Protein AF-A0A316P7I3-F1 (afdb_monomer)

pLDDT: mean 80.49, std 17.3, range [25.03, 97.19]

Sequence (223 aa):
MDNIDYALKTLPNTYIAIRVNIGAHNKDDYPILRKEIYSRWGEYRKNLGMHFAFIIDYKCNNSLCLTTRQQMAYVRELYEKHMIITRNIFPVNNSGVCCANKIDSFVIAPDGILYKCWVDIGKEEKKIGTIFEPDNISNFGLLSEYFGDDKFSNPKCMKCFLLPLCGGLCPAAKKVTPKNNQCPYDSKYIDSILEILYEIMHSAQDSDSALVKAGKVMLMNNL

Mean predicted aligned error: 8.9 Å

Foldseek 3Di:
DVVVVVCVVPPVPAADEAEAEAFPPCLVCVLVVVVVVCVVPVVSLLRYYYAYDYDDDLVPPDNGGDDPVRVLVSQVVCCVVPVDHHPRNALAACVPDQQLQDPPHWDQDPVQWTFSDPVCPPPPLRTQGGPVCVVRGDDVVSSCLSNVPDLCVPPVLVPDPSNSRQVWADSVSCVVDPPVPRGPDDPVCNVVSVVVVVVSVVVCVVDPDCPPVNDDPPPPDDD

Structure (mmCIF, N/CA/C/O backbone):
data_AF-A0A316P7I3-F1
#
_entry.id   AF-A0A316P7I3-F1
#
loop_
_atom_site.group_PDB
_atom_site.id
_atom_site.type_symbol
_atom_site.label_atom_id
_atom_site.label_alt_id
_atom_site.label_comp_id
_atom_site.label_asym_id
_atom_site.label_entity_id
_atom_site.label_seq_id
_atom_site.pdbx_PDB_ins_code
_atom_site.Cartn_x
_atom_site.Cartn_y
_atom_site.Cartn_z
_atom_site.occupancy
_atom_site.B_iso_or_equiv
_atom_site.auth_seq_id
_atom_site.auth_comp_id
_atom_site.auth_asym_id
_atom_site.auth_atom_id
_atom_site.pdbx_PDB_model_num
ATOM 1 N N . MET A 1 1 ? -1.753 -17.872 -15.756 1.00 77.62 1 MET A N 1
ATOM 2 C CA . MET A 1 1 ? -1.732 -16.524 -16.380 1.00 77.62 1 MET A CA 1
ATOM 3 C C . MET A 1 1 ? -3.019 -16.230 -17.151 1.00 77.62 1 MET A C 1
ATOM 5 O O . MET A 1 1 ? -3.279 -15.077 -17.463 1.00 77.62 1 MET A O 1
ATOM 9 N N . ASP A 1 2 ? -3.856 -17.242 -17.372 1.00 89.81 2 ASP A N 1
ATOM 10 C CA . ASP A 1 2 ? -5.023 -17.209 -18.258 1.00 89.81 2 ASP A CA 1
ATOM 11 C C . ASP A 1 2 ? -6.073 -16.160 -17.866 1.00 89.81 2 ASP A C 1
ATOM 13 O O . ASP A 1 2 ? -6.694 -15.552 -18.731 1.00 89.81 2 ASP A O 1
ATOM 17 N N . ASN A 1 3 ? -6.208 -15.854 -16.571 1.00 93.12 3 ASN A N 1
ATOM 18 C CA . ASN A 1 3 ? -7.091 -14.780 -16.105 1.00 93.12 3 ASN A CA 1
ATOM 19 C C . ASN A 1 3 ? -6.648 -13.394 -16.598 1.00 93.12 3 ASN A C 1
ATOM 21 O O . ASN A 1 3 ? -7.491 -12.554 -16.896 1.00 93.12 3 ASN A O 1
ATOM 25 N N . ILE A 1 4 ? -5.336 -13.148 -16.694 1.00 92.31 4 ILE A N 1
ATOM 26 C CA . ILE A 1 4 ? -4.795 -11.880 -17.202 1.00 92.31 4 ILE A CA 1
ATOM 27 C C . ILE A 1 4 ? -5.011 -11.809 -18.715 1.00 92.31 4 ILE A C 1
ATOM 29 O O . ILE A 1 4 ? -5.486 -10.789 -19.204 1.00 92.31 4 ILE A O 1
ATOM 33 N N . ASP A 1 5 ? -4.747 -12.906 -19.436 1.00 91.75 5 ASP A N 1
ATOM 34 C CA . ASP A 1 5 ? -5.044 -13.010 -20.872 1.00 91.75 5 ASP A CA 1
ATOM 35 C C . ASP A 1 5 ? -6.517 -12.702 -21.158 1.00 91.75 5 ASP A C 1
ATOM 37 O O . ASP A 1 5 ? -6.840 -11.901 -22.036 1.00 91.75 5 ASP A O 1
ATOM 41 N N . TYR A 1 6 ? -7.417 -13.326 -20.399 1.00 94.81 6 TYR A N 1
ATOM 42 C CA . TYR A 1 6 ? -8.851 -13.133 -20.548 1.00 94.81 6 TYR A CA 1
ATOM 43 C C . TYR A 1 6 ? -9.265 -11.692 -20.235 1.00 94.81 6 TYR A C 1
ATOM 45 O O . TYR A 1 6 ? -9.985 -11.077 -21.022 1.00 94.81 6 TYR A O 1
ATOM 53 N N . ALA A 1 7 ? -8.781 -11.123 -19.128 1.00 94.75 7 ALA A N 1
ATOM 54 C CA . ALA A 1 7 ? -9.128 -9.764 -18.723 1.00 94.75 7 ALA A CA 1
ATOM 55 C C . ALA A 1 7 ? -8.645 -8.714 -19.735 1.00 94.75 7 ALA A C 1
ATOM 57 O O . ALA A 1 7 ? -9.408 -7.824 -20.096 1.00 94.75 7 ALA A O 1
ATOM 58 N N . LEU A 1 8 ? -7.419 -8.843 -20.254 1.00 93.44 8 LEU A N 1
ATOM 59 C CA . LEU A 1 8 ? -6.881 -7.917 -21.258 1.00 93.44 8 LEU A CA 1
ATOM 60 C C . LEU A 1 8 ? -7.665 -7.957 -22.576 1.00 93.44 8 LEU A C 1
ATOM 62 O O . LEU A 1 8 ? -7.853 -6.921 -23.210 1.00 93.44 8 LEU A O 1
ATOM 66 N N . LYS A 1 9 ? -8.154 -9.136 -22.975 1.00 93.25 9 LYS A N 1
ATOM 67 C CA . LYS A 1 9 ? -8.963 -9.302 -24.193 1.00 93.25 9 LYS A CA 1
ATOM 68 C C . LYS A 1 9 ? -10.395 -8.800 -24.028 1.00 93.25 9 LYS A C 1
ATOM 70 O O . LYS A 1 9 ? -10.951 -8.227 -24.959 1.00 93.25 9 LYS A O 1
ATOM 75 N N . THR A 1 10 ? -11.001 -9.039 -22.868 1.00 96.12 10 THR A N 1
ATOM 76 C CA . THR A 1 10 ? -12.431 -8.768 -22.639 1.00 96.12 10 THR A CA 1
ATOM 77 C C . THR A 1 10 ? -12.712 -7.376 -22.087 1.00 96.12 10 THR A C 1
ATOM 79 O O . THR A 1 10 ? -13.821 -6.874 -22.257 1.00 96.12 10 THR A O 1
ATOM 82 N N . LEU A 1 11 ? -11.718 -6.721 -21.478 1.00 94.38 11 LEU A N 1
ATOM 83 C CA . LEU A 1 11 ? -11.846 -5.397 -20.867 1.00 94.38 11 LEU A CA 1
ATOM 84 C C . LEU A 1 11 ? -10.889 -4.376 -21.520 1.00 94.38 11 LEU A C 1
ATOM 86 O O . LEU A 1 11 ? -10.019 -3.820 -20.846 1.00 94.38 11 LEU A O 1
ATOM 90 N N . PRO A 1 12 ? -11.044 -4.068 -22.825 1.00 89.06 12 PRO A N 1
ATOM 91 C CA . PRO A 1 12 ? -10.091 -3.240 -23.579 1.00 89.06 12 PRO A CA 1
ATOM 92 C C . PRO A 1 12 ? -10.006 -1.783 -23.099 1.00 89.06 12 PRO A C 1
ATOM 94 O O . PRO A 1 12 ? -9.032 -1.090 -23.380 1.00 89.06 12 PRO A O 1
ATOM 97 N N . ASN A 1 13 ? -11.007 -1.312 -22.352 1.00 91.94 13 ASN A N 1
ATOM 98 C CA . ASN A 1 13 ? -11.051 0.040 -21.787 1.00 91.94 13 ASN A CA 1
ATOM 99 C C . ASN A 1 13 ? -10.690 0.077 -20.293 1.00 91.94 13 ASN A C 1
ATOM 101 O O . ASN A 1 13 ? -10.836 1.111 -19.643 1.00 91.94 13 ASN A O 1
ATOM 105 N N . THR A 1 14 ? -10.229 -1.040 -19.730 1.00 93.00 14 THR A N 1
ATOM 106 C CA . THR A 1 14 ? -9.820 -1.136 -18.328 1.00 93.00 14 THR A CA 1
ATOM 107 C C . THR A 1 14 ? -8.302 -1.131 -18.230 1.00 93.00 14 THR A C 1
ATOM 109 O O . THR A 1 14 ? -7.607 -1.737 -19.043 1.00 93.00 14 THR A O 1
ATOM 112 N N . TYR A 1 15 ? -7.778 -0.430 -17.225 1.00 93.12 15 TYR A N 1
ATOM 113 C CA . TYR A 1 15 ? -6.367 -0.501 -16.869 1.00 93.12 15 TYR A CA 1
ATOM 114 C C . TYR A 1 15 ? -6.160 -1.571 -15.797 1.00 93.12 15 TYR A C 1
ATOM 116 O O . TYR A 1 15 ? -6.744 -1.501 -14.716 1.00 93.12 15 TYR A O 1
ATOM 124 N N . ILE A 1 16 ? -5.313 -2.548 -16.094 1.00 91.69 16 ILE A N 1
ATOM 125 C CA . ILE A 1 16 ? -4.944 -3.640 -15.203 1.00 91.69 16 ILE A CA 1
ATOM 126 C C . ILE A 1 16 ? -3.584 -3.320 -14.586 1.00 91.69 16 ILE A C 1
ATOM 128 O O . ILE A 1 16 ? -2.594 -3.117 -15.288 1.00 91.69 16 ILE A O 1
ATOM 132 N N . ALA A 1 17 ? -3.523 -3.293 -13.256 1.00 90.62 17 ALA A N 1
ATOM 133 C CA . ALA A 1 17 ? -2.287 -3.090 -12.510 1.00 90.62 17 ALA A CA 1
ATOM 134 C C . ALA A 1 17 ? -1.881 -4.380 -11.789 1.00 90.62 17 ALA A C 1
ATOM 136 O O . ALA A 1 17 ? -2.567 -4.829 -10.873 1.00 90.62 17 ALA A O 1
ATOM 137 N N . ILE A 1 18 ? -0.736 -4.951 -12.157 1.00 90.62 18 ILE A N 1
ATOM 138 C CA . ILE A 1 18 ? -0.125 -6.078 -11.450 1.00 90.62 18 ILE A CA 1
ATOM 139 C C . ILE A 1 18 ? 0.733 -5.520 -10.313 1.00 90.62 18 ILE A C 1
ATOM 141 O O . ILE A 1 18 ? 1.694 -4.788 -10.557 1.00 90.62 18 ILE A O 1
ATOM 145 N N . ARG A 1 19 ? 0.393 -5.870 -9.069 1.00 90.62 19 ARG A N 1
ATOM 146 C CA . ARG A 1 19 ? 1.200 -5.566 -7.882 1.00 90.62 19 ARG A CA 1
ATOM 147 C C . ARG A 1 19 ? 1.982 -6.801 -7.455 1.00 90.62 19 ARG A C 1
ATOM 149 O O . ARG A 1 19 ? 1.377 -7.829 -7.167 1.00 90.62 19 ARG A O 1
ATOM 156 N N . VAL A 1 20 ? 3.300 -6.677 -7.335 1.00 92.06 20 VAL A N 1
ATOM 157 C CA . VAL A 1 20 ? 4.163 -7.723 -6.767 1.00 92.06 20 VAL A CA 1
ATOM 158 C C . VAL A 1 20 ? 4.628 -7.311 -5.377 1.00 92.06 20 VAL A C 1
ATOM 160 O O . VAL A 1 20 ? 5.199 -6.238 -5.199 1.00 92.06 20 VAL A O 1
ATOM 163 N N . ASN A 1 21 ? 4.394 -8.155 -4.378 1.00 91.56 21 ASN A N 1
ATOM 164 C CA . ASN A 1 21 ? 4.994 -7.954 -3.064 1.00 91.56 21 ASN A CA 1
ATOM 165 C C . ASN A 1 21 ? 6.410 -8.531 -3.073 1.00 91.56 21 ASN A C 1
ATOM 167 O O . ASN A 1 21 ? 6.588 -9.712 -3.379 1.00 91.56 21 ASN A O 1
ATOM 171 N N . ILE A 1 22 ? 7.401 -7.707 -2.737 1.00 92.12 22 ILE A N 1
ATOM 172 C CA . ILE A 1 22 ? 8.807 -8.114 -2.733 1.00 92.12 22 ILE A CA 1
ATOM 173 C C . ILE A 1 22 ? 9.430 -8.017 -1.343 1.00 92.12 22 ILE A C 1
ATOM 175 O O . ILE A 1 22 ? 9.153 -7.100 -0.569 1.00 92.12 22 ILE A O 1
ATOM 179 N N . GLY A 1 23 ? 10.303 -8.963 -1.045 1.00 92.12 23 GLY A N 1
ATOM 180 C CA . GLY A 1 23 ? 11.080 -9.061 0.177 1.00 92.12 23 GLY A CA 1
ATOM 181 C C . GLY A 1 23 ? 12.502 -9.529 -0.115 1.00 92.12 23 GLY A C 1
ATOM 182 O O . GLY A 1 23 ? 12.926 -9.601 -1.268 1.00 92.12 23 GLY A O 1
ATOM 183 N N . ALA A 1 24 ? 13.243 -9.871 0.934 1.00 90.62 24 ALA A N 1
ATOM 184 C CA . ALA A 1 24 ? 14.648 -10.259 0.834 1.00 90.62 24 ALA A CA 1
ATOM 185 C C . ALA A 1 24 ? 14.900 -11.462 -0.088 1.00 90.62 24 ALA A C 1
ATOM 187 O O . ALA A 1 24 ? 15.950 -11.527 -0.717 1.00 90.62 24 ALA A O 1
ATOM 188 N N . HIS A 1 25 ? 13.940 -12.384 -0.192 1.00 91.75 25 HIS A N 1
ATOM 189 C CA . HIS A 1 25 ? 14.111 -13.643 -0.920 1.00 91.75 25 HIS A CA 1
ATOM 190 C C . HIS A 1 25 ? 13.678 -13.605 -2.391 1.00 91.75 25 HIS A C 1
ATOM 192 O O . HIS A 1 25 ? 14.023 -14.524 -3.118 1.00 91.75 25 HIS A O 1
ATOM 198 N N . ASN A 1 26 ? 12.922 -12.592 -2.826 1.00 94.25 26 ASN A N 1
ATOM 199 C CA . ASN A 1 26 ? 12.366 -12.540 -4.188 1.00 94.25 26 ASN A CA 1
ATOM 200 C C . ASN A 1 26 ? 12.519 -11.173 -4.875 1.00 94.25 26 ASN A C 1
ATOM 202 O O . ASN A 1 26 ? 11.977 -10.975 -5.962 1.00 94.25 26 ASN A O 1
ATOM 206 N N . LYS A 1 27 ? 13.208 -10.199 -4.256 1.00 93.94 27 LYS A N 1
ATOM 207 C CA . LYS A 1 27 ? 13.398 -8.876 -4.873 1.00 93.94 27 LYS A CA 1
ATOM 208 C C . LYS A 1 27 ? 14.053 -9.003 -6.252 1.00 93.94 27 LYS A C 1
ATOM 210 O O . LYS A 1 27 ? 13.568 -8.393 -7.194 1.00 93.94 27 LYS A O 1
ATOM 215 N N . ASP A 1 28 ? 15.060 -9.863 -6.390 1.00 95.12 28 ASP A N 1
ATOM 216 C CA . ASP A 1 28 ? 15.867 -9.980 -7.611 1.00 95.12 28 ASP A CA 1
ATOM 217 C C . ASP A 1 28 ? 15.107 -10.633 -8.781 1.00 95.12 28 ASP A C 1
ATOM 219 O O . ASP A 1 28 ? 15.476 -10.446 -9.941 1.00 95.12 28 ASP A O 1
ATOM 223 N N . ASP A 1 29 ? 13.974 -11.289 -8.506 1.00 96.06 29 ASP A N 1
ATOM 224 C CA . ASP A 1 29 ? 13.089 -11.854 -9.531 1.00 96.06 29 ASP A CA 1
ATOM 225 C C . ASP A 1 29 ? 12.205 -10.791 -10.194 1.00 96.06 29 ASP A C 1
ATOM 227 O O . ASP A 1 29 ? 11.719 -10.975 -11.310 1.00 96.06 29 ASP A O 1
ATOM 231 N N . TYR A 1 30 ? 11.969 -9.655 -9.531 1.00 94.88 30 TYR A N 1
ATOM 232 C CA . TYR A 1 30 ? 11.072 -8.615 -10.034 1.00 94.88 30 TYR A CA 1
ATOM 233 C C . TYR A 1 30 ? 11.456 -8.064 -11.423 1.00 94.88 30 TYR A C 1
ATOM 235 O O . TYR A 1 30 ? 10.568 -8.001 -12.281 1.00 94.88 30 TYR A O 1
ATOM 243 N N . PRO A 1 31 ? 12.715 -7.662 -11.708 1.00 94.12 31 PRO A N 1
ATOM 244 C CA . PRO A 1 31 ? 13.084 -7.196 -13.046 1.00 94.12 31 PRO A CA 1
ATOM 245 C C . PRO A 1 31 ? 12.938 -8.293 -14.114 1.00 94.12 31 PRO A C 1
ATOM 247 O O . PRO A 1 31 ? 12.545 -7.985 -15.244 1.00 94.12 31 PRO A O 1
ATOM 250 N N . ILE A 1 32 ? 13.186 -9.559 -13.755 1.00 96.12 32 ILE A N 1
ATOM 251 C CA . ILE A 1 32 ? 13.023 -10.721 -14.641 1.00 96.12 32 ILE A CA 1
ATOM 252 C C . ILE A 1 32 ? 11.544 -10.894 -14.989 1.00 96.12 32 ILE A C 1
ATOM 254 O O . ILE A 1 32 ? 11.167 -10.819 -16.160 1.00 96.12 32 ILE A O 1
ATOM 258 N N . LEU A 1 33 ? 10.690 -10.998 -13.968 1.00 95.25 33 LEU A N 1
ATOM 259 C CA . LEU A 1 33 ? 9.247 -11.128 -14.131 1.00 95.25 33 LEU A CA 1
ATOM 260 C C . LEU A 1 33 ? 8.677 -9.962 -14.944 1.00 95.25 33 LEU A C 1
ATOM 262 O O . LEU A 1 33 ? 7.901 -10.167 -15.873 1.00 95.25 33 LEU A O 1
ATOM 266 N N . ARG A 1 34 ? 9.095 -8.724 -14.662 1.00 92.81 34 ARG A N 1
ATOM 267 C CA . ARG A 1 34 ? 8.636 -7.545 -15.408 1.00 92.81 34 ARG A CA 1
ATOM 268 C C . ARG A 1 34 ? 8.951 -7.653 -16.899 1.00 92.81 34 ARG A C 1
ATOM 270 O O . ARG A 1 34 ? 8.109 -7.297 -17.726 1.00 92.81 34 ARG A O 1
ATOM 277 N N . LYS A 1 35 ? 10.139 -8.147 -17.255 1.00 93.69 35 LYS A N 1
ATOM 278 C CA . LYS A 1 35 ? 10.518 -8.382 -18.653 1.00 93.69 35 LYS A CA 1
ATOM 279 C C . LYS A 1 35 ? 9.623 -9.441 -19.300 1.00 93.69 35 LYS A C 1
ATOM 281 O O . LYS A 1 35 ? 9.145 -9.212 -20.408 1.00 93.69 35 LYS A O 1
ATOM 286 N N . GLU A 1 36 ? 9.353 -10.550 -18.617 1.00 94.94 36 GLU A N 1
ATOM 287 C CA . GLU A 1 36 ? 8.487 -11.625 -19.123 1.00 94.94 36 GLU A CA 1
ATOM 288 C C . GLU A 1 36 ? 7.048 -11.154 -19.361 1.00 94.94 36 GLU A C 1
ATOM 290 O O . GLU A 1 36 ? 6.499 -11.358 -20.446 1.00 94.94 36 GLU A O 1
ATOM 295 N N . ILE A 1 37 ? 6.463 -10.446 -18.390 1.00 92.62 37 ILE A N 1
ATOM 296 C CA . ILE A 1 37 ? 5.106 -9.881 -18.461 1.00 92.62 37 ILE A CA 1
ATOM 297 C C . ILE A 1 37 ? 4.974 -8.956 -19.676 1.00 92.62 37 ILE A C 1
ATOM 299 O O . ILE A 1 37 ? 4.040 -9.086 -20.468 1.00 92.62 37 ILE A O 1
ATOM 303 N N . TYR A 1 38 ? 5.927 -8.040 -19.864 1.00 92.19 38 TYR A N 1
ATOM 304 C CA . TYR A 1 38 ? 5.886 -7.098 -20.982 1.00 92.19 38 TYR A CA 1
ATOM 305 C C . TYR A 1 38 ? 6.329 -7.683 -22.323 1.00 92.19 38 TYR A C 1
ATOM 307 O O . TYR A 1 38 ? 6.044 -7.068 -23.350 1.00 92.19 38 TYR A O 1
ATOM 315 N N . SER A 1 39 ? 7.023 -8.819 -22.329 1.00 93.88 39 SER A N 1
ATOM 316 C CA . SER A 1 39 ? 7.280 -9.594 -23.544 1.00 93.88 39 SER A CA 1
ATOM 317 C C . SER A 1 39 ? 5.996 -10.280 -24.010 1.00 93.88 39 SER A C 1
ATOM 319 O O . SER A 1 39 ? 5.622 -10.173 -25.174 1.00 93.88 39 SER A O 1
ATOM 321 N N . ARG A 1 40 ? 5.266 -10.908 -23.078 1.00 93.31 40 ARG A N 1
ATOM 322 C CA . ARG A 1 40 ? 4.022 -11.632 -23.365 1.00 93.31 40 ARG A CA 1
ATOM 323 C C . ARG A 1 40 ? 2.861 -10.714 -23.752 1.00 93.31 40 ARG A C 1
ATOM 325 O O . ARG A 1 40 ? 2.131 -11.033 -24.678 1.00 93.31 40 ARG A O 1
ATOM 332 N N . TRP A 1 41 ? 2.692 -9.585 -23.061 1.00 93.12 41 TRP A N 1
ATOM 333 C CA . TRP A 1 41 ? 1.547 -8.675 -23.235 1.00 93.12 41 TRP A CA 1
ATOM 334 C C . TRP A 1 41 ? 1.950 -7.278 -23.704 1.00 93.12 41 TRP A C 1
ATOM 336 O O . TRP A 1 41 ? 1.312 -6.280 -23.363 1.00 93.12 41 TRP A O 1
ATOM 346 N N . GLY A 1 42 ? 3.030 -7.189 -24.484 1.00 87.94 42 GLY A N 1
ATOM 347 C CA . GLY A 1 42 ? 3.575 -5.919 -24.965 1.00 87.94 42 GLY A CA 1
ATOM 348 C C . GLY A 1 42 ? 2.573 -5.067 -25.751 1.00 87.94 42 GLY A C 1
ATOM 349 O O . GLY A 1 42 ? 2.608 -3.840 -25.646 1.00 87.94 42 GLY A O 1
ATOM 350 N N . GLU A 1 43 ? 1.649 -5.699 -26.479 1.00 90.75 43 GLU A N 1
ATOM 351 C CA . GLU A 1 43 ? 0.584 -5.016 -27.227 1.00 90.75 43 GLU A CA 1
ATOM 352 C C . GLU A 1 43 ? -0.424 -4.294 -26.314 1.00 90.75 43 GLU A C 1
ATOM 354 O O . GLU A 1 43 ? -0.949 -3.241 -26.672 1.00 90.75 43 GLU A O 1
ATOM 359 N N . TYR A 1 44 ? -0.612 -4.781 -25.084 1.00 90.88 44 TYR A N 1
ATOM 360 C CA . TYR A 1 44 ? -1.545 -4.224 -24.104 1.00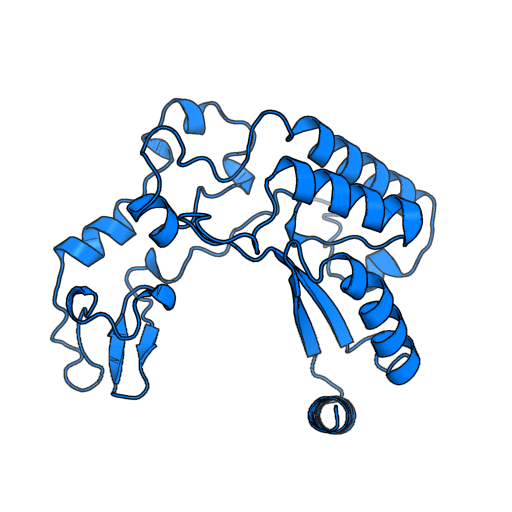 90.88 44 TYR A CA 1
ATOM 361 C C . TYR A 1 44 ? -0.915 -3.173 -23.182 1.00 90.88 44 TYR A C 1
ATOM 363 O O . TYR A 1 44 ? -1.529 -2.776 -22.195 1.00 90.88 44 TYR A O 1
ATOM 371 N N . ARG A 1 45 ? 0.298 -2.678 -23.463 1.00 84.62 45 ARG A N 1
ATOM 372 C CA . ARG A 1 45 ? 1.025 -1.749 -22.567 1.00 84.62 45 ARG A CA 1
ATOM 373 C C . ARG A 1 45 ? 0.269 -0.470 -22.193 1.00 84.62 45 ARG A C 1
ATOM 375 O O . ARG A 1 45 ? 0.568 0.114 -21.158 1.00 84.62 45 ARG A O 1
ATOM 382 N N . LYS A 1 46 ? -0.704 -0.031 -22.998 1.00 87.38 46 LYS A N 1
ATOM 383 C CA . LYS A 1 46 ? -1.574 1.114 -22.662 1.00 87.38 46 LYS A CA 1
ATOM 384 C C . LYS A 1 46 ? -2.578 0.793 -21.544 1.00 87.38 46 LYS A C 1
ATOM 386 O O . LYS A 1 46 ? -3.014 1.693 -20.835 1.00 87.38 46 LYS A O 1
ATOM 391 N N . ASN A 1 47 ? -2.905 -0.484 -21.376 1.00 90.25 47 ASN A N 1
ATOM 392 C CA . ASN A 1 47 ? -3.913 -1.016 -20.464 1.00 90.25 47 ASN A CA 1
ATOM 393 C C . ASN A 1 47 ? -3.314 -1.919 -19.378 1.00 90.25 47 ASN A C 1
ATOM 395 O O . ASN A 1 47 ? -4.058 -2.447 -18.560 1.00 90.25 47 ASN A O 1
ATOM 399 N N . LEU A 1 48 ? -1.992 -2.107 -19.354 1.00 90.50 48 LEU A N 1
ATOM 400 C CA . LEU A 1 48 ? -1.307 -2.992 -18.420 1.00 90.50 48 LEU A CA 1
ATOM 401 C C . LEU A 1 48 ? -0.101 -2.300 -17.786 1.00 90.50 48 LEU A C 1
ATOM 403 O O . LEU A 1 48 ? 0.868 -1.949 -18.462 1.00 90.50 48 LEU A O 1
ATOM 407 N N . GLY A 1 49 ? -0.121 -2.195 -16.462 1.00 89.25 49 GLY A N 1
ATOM 408 C CA . GLY A 1 49 ? 1.018 -1.759 -15.665 1.00 89.25 49 GLY A CA 1
ATOM 409 C C . GLY A 1 49 ? 1.461 -2.808 -14.664 1.00 89.25 49 GLY A C 1
ATOM 410 O O . GLY A 1 49 ? 0.666 -3.613 -14.187 1.00 89.25 49 GLY A O 1
ATOM 411 N N . MET A 1 50 ? 2.734 -2.750 -14.291 1.00 88.62 50 MET A N 1
ATOM 412 C CA . MET A 1 50 ? 3.294 -3.563 -13.222 1.00 88.62 50 MET A CA 1
ATOM 413 C C . MET A 1 50 ? 4.061 -2.672 -12.250 1.00 88.62 50 MET A C 1
ATOM 415 O O . MET A 1 50 ? 4.839 -1.812 -12.664 1.00 88.62 50 MET A O 1
ATOM 419 N N . HIS A 1 51 ? 3.825 -2.875 -10.959 1.00 88.06 51 HIS A N 1
ATOM 420 C CA . HIS A 1 51 ? 4.523 -2.198 -9.875 1.00 88.06 51 HIS A CA 1
ATOM 421 C C . HIS A 1 51 ? 4.796 -3.184 -8.740 1.00 88.06 51 HIS A C 1
ATOM 423 O O . HIS A 1 51 ? 4.196 -4.259 -8.673 1.00 88.06 51 HIS A O 1
ATOM 429 N N . PHE A 1 52 ? 5.676 -2.809 -7.819 1.00 89.56 52 PHE A N 1
ATOM 430 C CA . PHE A 1 52 ? 5.895 -3.580 -6.604 1.00 89.56 52 PHE A CA 1
ATOM 431 C C . PHE A 1 52 ? 5.582 -2.773 -5.351 1.00 89.56 52 PHE A C 1
ATOM 433 O O . PHE A 1 52 ? 5.498 -1.542 -5.369 1.00 89.56 52 PHE A O 1
ATOM 440 N N . ALA A 1 53 ? 5.431 -3.491 -4.249 1.00 87.06 53 ALA A N 1
ATOM 441 C CA . ALA A 1 53 ? 5.495 -2.938 -2.911 1.00 87.06 53 ALA A CA 1
ATOM 442 C C . ALA A 1 53 ? 6.406 -3.817 -2.057 1.00 87.06 53 ALA A C 1
ATOM 444 O O . ALA A 1 53 ? 6.397 -5.041 -2.193 1.00 87.06 53 ALA A O 1
ATOM 445 N N . PHE A 1 54 ? 7.178 -3.201 -1.169 1.00 87.88 54 PHE A N 1
ATOM 446 C CA . PHE A 1 54 ? 7.931 -3.964 -0.185 1.00 87.88 54 PHE A CA 1
ATOM 447 C C . PHE A 1 54 ? 6.980 -4.663 0.786 1.00 87.88 54 PHE A C 1
ATOM 449 O O . PHE A 1 54 ? 5.947 -4.112 1.174 1.00 87.88 54 PHE A O 1
ATOM 456 N N . ILE A 1 55 ? 7.336 -5.880 1.181 1.00 86.75 55 ILE A N 1
ATOM 457 C CA . ILE A 1 55 ? 6.699 -6.572 2.295 1.00 86.75 55 ILE A CA 1
ATOM 458 C C . ILE A 1 55 ? 7.048 -5.798 3.564 1.00 86.75 55 ILE A C 1
ATOM 460 O O . ILE A 1 55 ? 8.219 -5.663 3.924 1.00 86.75 55 ILE A O 1
ATOM 464 N N . ILE A 1 56 ? 6.016 -5.296 4.234 1.00 77.06 56 ILE A N 1
ATOM 465 C CA . ILE A 1 56 ? 6.135 -4.587 5.503 1.00 77.06 56 ILE A CA 1
ATOM 466 C C . ILE A 1 56 ? 5.543 -5.487 6.582 1.00 77.06 56 ILE A C 1
ATOM 468 O O . ILE A 1 56 ? 4.344 -5.758 6.578 1.00 77.06 56 ILE A O 1
ATOM 472 N N . ASP A 1 57 ? 6.386 -5.921 7.510 1.00 71.44 57 ASP A N 1
ATOM 473 C CA . ASP A 1 57 ? 5.970 -6.447 8.804 1.00 71.44 57 ASP A CA 1
ATOM 474 C C . ASP A 1 57 ? 6.282 -5.371 9.843 1.00 71.44 57 ASP A C 1
ATOM 476 O O . ASP A 1 57 ? 7.437 -4.991 10.032 1.00 71.44 57 ASP A O 1
ATOM 480 N N . TYR A 1 58 ? 5.252 -4.862 10.517 1.00 63.78 58 TYR A N 1
ATOM 481 C CA . TYR A 1 58 ? 5.409 -3.794 11.503 1.00 63.78 58 TYR A CA 1
ATOM 482 C C . TYR A 1 58 ? 6.202 -4.218 12.748 1.00 63.78 58 TYR A C 1
ATOM 484 O O . TYR A 1 58 ? 6.634 -3.351 13.504 1.00 63.78 58 TYR A O 1
ATOM 492 N N . LYS A 1 59 ? 6.417 -5.525 12.954 1.00 58.81 59 LYS A N 1
ATOM 493 C CA . LYS A 1 59 ? 7.359 -6.055 13.952 1.00 58.81 59 LYS A CA 1
ATOM 494 C C . LYS A 1 59 ? 8.705 -6.458 13.342 1.00 58.81 59 LYS A C 1
ATOM 496 O O . LYS A 1 59 ? 9.675 -6.565 14.079 1.00 58.81 59 LYS A O 1
ATOM 501 N N . CYS A 1 60 ? 8.764 -6.645 12.020 1.00 55.31 60 CYS A N 1
ATOM 502 C CA . CYS A 1 60 ? 9.925 -7.119 11.263 1.00 55.31 60 CYS A CA 1
ATOM 503 C C . CYS A 1 60 ? 10.627 -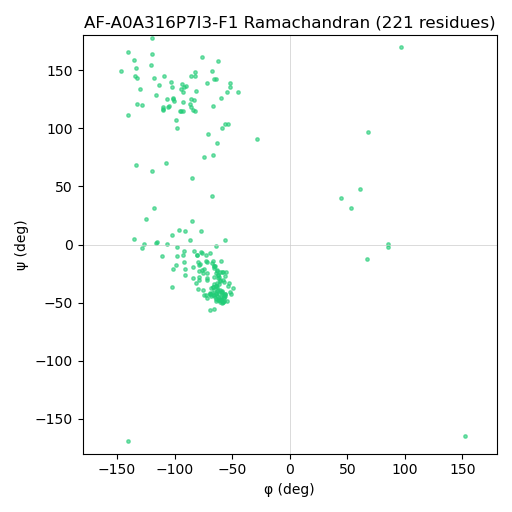8.319 11.927 1.00 55.31 60 CYS A C 1
ATOM 505 O O . CYS A 1 60 ? 11.853 -8.402 11.954 1.00 55.31 60 CYS A O 1
ATOM 507 N N . ASN A 1 61 ? 9.848 -9.258 12.471 1.00 59.56 61 ASN A N 1
ATOM 508 C CA . ASN A 1 61 ? 10.408 -10.430 13.150 1.00 59.56 61 ASN A CA 1
ATOM 509 C C . ASN A 1 61 ? 10.848 -11.523 12.162 1.00 59.56 61 ASN A C 1
ATOM 511 O O . ASN A 1 61 ? 11.490 -12.489 12.562 1.00 59.56 61 ASN A O 1
ATOM 515 N N . ASN A 1 62 ? 10.510 -11.373 10.878 1.00 60.75 62 ASN A N 1
ATOM 516 C CA . ASN A 1 62 ? 10.778 -12.358 9.838 1.00 60.75 62 ASN A CA 1
ATOM 517 C C . ASN A 1 62 ? 11.873 -11.882 8.871 1.00 60.75 62 ASN A C 1
ATOM 519 O O . ASN A 1 62 ? 11.911 -10.715 8.481 1.00 60.75 62 ASN A O 1
ATOM 523 N N . SER A 1 63 ? 12.699 -12.818 8.387 1.00 69.38 63 SER A N 1
ATOM 524 C CA . SER A 1 63 ? 13.785 -12.593 7.410 1.00 69.38 63 SER A CA 1
ATOM 525 C C . SER A 1 63 ? 13.321 -12.119 6.024 1.00 69.38 63 SER A C 1
ATOM 527 O O . SER A 1 63 ? 14.139 -11.897 5.137 1.00 69.38 63 SER A O 1
ATOM 529 N N . LEU A 1 64 ? 12.010 -11.980 5.823 1.00 80.25 64 LEU A N 1
ATOM 530 C CA . LEU A 1 64 ? 11.380 -11.601 4.561 1.00 80.25 64 LEU A CA 1
ATOM 531 C C . LEU A 1 64 ? 11.463 -10.095 4.284 1.00 80.25 64 LEU A C 1
ATOM 533 O O . LEU A 1 64 ? 11.443 -9.693 3.122 1.00 80.25 64 LEU A O 1
ATOM 537 N N . CYS A 1 65 ? 11.528 -9.254 5.316 1.00 83.94 65 CYS A N 1
ATOM 538 C CA . CYS A 1 65 ? 11.495 -7.803 5.156 1.00 83.94 65 CYS A CA 1
ATOM 539 C C . CYS A 1 65 ? 12.868 -7.224 4.801 1.00 83.94 65 CYS A C 1
ATOM 541 O O . CYS A 1 65 ? 13.905 -7.670 5.284 1.00 83.94 65 CYS A O 1
ATOM 543 N N . LEU A 1 66 ? 12.859 -6.175 3.980 1.00 84.44 66 LEU A N 1
ATOM 544 C CA . LEU A 1 66 ? 14.044 -5.370 3.695 1.00 84.44 66 LEU A CA 1
ATOM 545 C C . LEU A 1 66 ? 14.078 -4.168 4.638 1.00 84.44 66 LEU A C 1
ATOM 547 O O . LEU A 1 66 ? 13.078 -3.462 4.778 1.00 84.44 66 LEU A O 1
ATOM 551 N N . THR A 1 67 ? 15.239 -3.897 5.232 1.00 83.12 67 THR A N 1
ATOM 552 C CA . THR A 1 67 ? 15.496 -2.641 5.957 1.00 83.12 67 THR A CA 1
ATOM 553 C C . THR A 1 67 ? 15.389 -1.441 5.014 1.00 83.12 67 THR A C 1
ATOM 555 O O . THR A 1 67 ? 15.618 -1.581 3.812 1.00 83.12 67 THR A O 1
ATOM 558 N N . THR A 1 68 ? 15.138 -0.237 5.539 1.00 79.44 68 THR A N 1
ATOM 559 C CA . THR A 1 68 ? 15.087 0.994 4.723 1.00 79.44 68 THR A CA 1
ATOM 560 C C . THR A 1 68 ? 16.334 1.162 3.853 1.00 79.44 68 THR A C 1
ATOM 562 O O . THR A 1 68 ? 16.224 1.465 2.670 1.00 79.44 68 THR A O 1
ATOM 565 N N . ARG A 1 69 ? 17.523 0.862 4.394 1.00 81.88 69 ARG A N 1
ATOM 566 C CA . ARG A 1 69 ? 18.781 0.881 3.632 1.00 81.88 69 ARG A CA 1
ATOM 567 C C . ARG A 1 69 ? 18.741 -0.057 2.427 1.00 81.88 69 ARG A C 1
ATOM 569 O O . ARG A 1 69 ? 19.101 0.346 1.326 1.00 81.88 69 ARG A O 1
ATOM 576 N N . GLN A 1 70 ? 18.329 -1.306 2.639 1.00 87.62 70 GLN A N 1
ATOM 577 C CA . GLN A 1 70 ? 18.264 -2.304 1.571 1.00 87.62 70 GLN A CA 1
ATOM 578 C C . GLN A 1 70 ? 17.198 -1.949 0.533 1.00 87.62 70 GLN A C 1
ATOM 580 O O . GLN A 1 70 ? 17.422 -2.154 -0.655 1.00 87.62 70 GLN A O 1
ATOM 585 N N . GLN A 1 71 ? 16.068 -1.384 0.968 1.00 87.06 71 GLN A N 1
ATOM 586 C CA . GLN A 1 71 ? 15.044 -0.867 0.064 1.00 87.06 71 GLN A CA 1
ATOM 587 C C . GLN A 1 71 ? 15.620 0.229 -0.841 1.00 87.06 71 GLN A C 1
ATOM 589 O O . GLN A 1 71 ? 15.453 0.149 -2.051 1.00 87.06 71 GLN A O 1
ATOM 594 N N . MET A 1 72 ? 16.349 1.205 -0.289 1.00 83.50 72 MET A N 1
ATOM 595 C CA . MET A 1 72 ? 16.945 2.289 -1.086 1.00 83.50 72 MET A CA 1
ATOM 596 C C . MET A 1 72 ? 18.002 1.783 -2.062 1.00 83.50 72 MET A C 1
ATOM 598 O O . MET A 1 72 ? 17.970 2.145 -3.236 1.00 83.50 72 MET A O 1
ATOM 602 N N . ALA A 1 73 ? 18.897 0.909 -1.595 1.00 86.75 73 ALA A N 1
ATOM 603 C CA . ALA A 1 73 ? 19.914 0.299 -2.446 1.00 86.75 73 ALA A CA 1
ATOM 604 C C . ALA A 1 73 ? 19.279 -0.453 -3.624 1.00 86.75 73 ALA A C 1
ATOM 606 O O . ALA A 1 73 ? 19.701 -0.290 -4.764 1.00 86.75 73 ALA A O 1
ATOM 607 N N . TYR A 1 74 ? 18.217 -1.215 -3.361 1.00 89.88 74 TYR A N 1
ATOM 608 C CA . TYR A 1 74 ? 17.516 -1.965 -4.395 1.00 89.88 74 TYR A CA 1
ATOM 609 C C . TYR A 1 74 ? 16.774 -1.065 -5.396 1.00 89.88 74 TYR A C 1
ATOM 611 O O . TYR A 1 74 ? 16.742 -1.348 -6.588 1.00 89.88 74 TYR A O 1
ATOM 619 N N . VAL A 1 75 ? 16.187 0.042 -4.941 1.00 86.31 75 VAL A N 1
ATOM 620 C CA . VAL A 1 75 ? 15.500 0.993 -5.832 1.00 86.31 75 VAL A CA 1
ATOM 621 C C . VAL A 1 75 ? 16.480 1.699 -6.754 1.00 86.31 75 VAL A C 1
ATOM 623 O O . VAL A 1 75 ? 16.198 1.833 -7.943 1.00 86.31 75 VAL A O 1
ATOM 626 N N . ARG A 1 76 ? 17.637 2.099 -6.220 1.00 83.44 76 ARG A N 1
ATOM 627 C CA . ARG A 1 76 ? 18.735 2.642 -7.019 1.00 83.44 76 ARG A CA 1
ATOM 628 C C . ARG A 1 76 ? 19.220 1.617 -8.044 1.00 83.44 76 ARG A C 1
ATOM 630 O O . ARG A 1 76 ? 19.289 1.933 -9.224 1.00 83.44 76 ARG A O 1
ATOM 637 N N . GLU A 1 77 ? 19.443 0.374 -7.622 1.00 89.31 77 GLU A N 1
ATOM 638 C CA . GLU A 1 77 ? 19.832 -0.723 -8.514 1.00 89.31 77 GLU A CA 1
ATOM 639 C C . GLU A 1 77 ? 18.822 -0.942 -9.654 1.00 89.31 77 GLU A C 1
ATOM 641 O O . GLU A 1 77 ? 19.213 -1.085 -10.813 1.00 89.31 77 GLU A O 1
ATOM 646 N N . LEU A 1 78 ? 17.520 -0.942 -9.348 1.00 88.06 78 LEU A N 1
ATOM 647 C CA . LEU A 1 78 ? 16.461 -1.070 -10.352 1.00 88.06 78 LEU A CA 1
ATOM 648 C C . LEU A 1 78 ? 16.484 0.059 -11.386 1.00 88.06 78 LEU A C 1
ATOM 650 O O . LEU A 1 78 ? 16.228 -0.186 -12.569 1.00 88.06 78 LEU A O 1
ATOM 654 N N . TYR A 1 79 ? 16.769 1.281 -10.948 1.00 83.44 79 TYR A N 1
ATOM 655 C CA . TYR A 1 79 ? 16.900 2.418 -11.843 1.00 83.44 79 TYR A CA 1
ATOM 656 C C . TYR A 1 79 ? 18.154 2.283 -12.715 1.00 83.44 79 TYR A C 1
ATOM 658 O O . TYR A 1 79 ? 18.036 2.215 -13.935 1.00 83.44 79 TYR A O 1
ATOM 666 N N . GLU A 1 80 ? 19.326 2.135 -12.101 1.00 83.69 80 GLU A N 1
ATOM 667 C CA . GLU A 1 80 ? 20.623 2.131 -12.790 1.00 83.69 80 GLU A CA 1
ATOM 668 C C . GLU A 1 80 ? 20.781 0.954 -13.764 1.00 83.69 80 GLU A C 1
ATOM 670 O O . GLU A 1 80 ? 21.281 1.125 -14.874 1.00 83.69 80 GLU A O 1
ATOM 675 N N . LYS A 1 81 ? 20.343 -0.254 -13.381 1.00 89.25 81 LYS A N 1
ATOM 676 C CA . LYS A 1 81 ? 20.541 -1.464 -14.202 1.00 89.25 81 LYS A CA 1
ATOM 677 C C . LYS A 1 81 ? 19.399 -1.754 -15.164 1.00 89.25 81 LYS A C 1
ATOM 679 O O . LYS A 1 81 ? 19.602 -2.444 -16.164 1.00 89.25 81 LYS A O 1
ATOM 684 N N . HIS A 1 82 ? 18.186 -1.307 -14.845 1.00 87.94 82 HIS A N 1
ATOM 685 C CA . HIS A 1 82 ? 16.985 -1.732 -15.567 1.00 87.94 82 HIS A CA 1
ATOM 686 C C . HIS A 1 82 ? 16.104 -0.578 -16.052 1.00 87.94 82 HIS A C 1
ATOM 688 O O . HIS A 1 82 ? 15.098 -0.845 -16.715 1.00 87.94 82 HIS A O 1
ATOM 694 N N . MET A 1 83 ? 16.446 0.679 -15.744 1.00 82.88 83 MET A N 1
ATOM 695 C CA . MET A 1 83 ? 15.617 1.860 -16.021 1.00 82.88 83 MET A CA 1
ATOM 696 C C . MET A 1 83 ? 14.196 1.715 -15.454 1.00 82.88 83 MET A C 1
ATOM 698 O O . MET A 1 83 ? 13.215 2.201 -16.025 1.00 82.88 83 MET A O 1
ATOM 702 N N . ILE A 1 84 ? 14.054 0.987 -14.339 1.00 84.50 84 ILE A N 1
ATOM 703 C CA . ILE A 1 84 ? 12.764 0.767 -13.691 1.00 84.50 84 ILE A CA 1
ATOM 704 C C . ILE A 1 84 ? 12.576 1.808 -12.595 1.00 84.50 84 ILE A C 1
ATOM 706 O O . ILE A 1 84 ? 13.243 1.781 -11.566 1.00 84.50 84 ILE A O 1
ATOM 710 N N . ILE A 1 85 ? 11.584 2.672 -12.794 1.00 76.00 85 ILE A N 1
ATOM 711 C CA . ILE A 1 85 ? 11.153 3.662 -11.809 1.00 76.00 85 ILE A CA 1
ATOM 712 C C . ILE A 1 85 ? 9.877 3.170 -11.133 1.00 76.00 85 ILE A C 1
ATOM 714 O O . ILE A 1 85 ? 8.937 2.712 -11.786 1.00 76.00 85 ILE A O 1
ATOM 718 N N . THR A 1 86 ? 9.816 3.299 -9.813 1.00 68.62 86 THR A N 1
ATOM 719 C CA . THR A 1 86 ? 8.654 2.909 -9.011 1.00 68.62 86 THR A CA 1
ATOM 720 C C . THR A 1 86 ? 8.233 4.064 -8.112 1.00 68.62 86 THR A C 1
ATOM 722 O O . THR A 1 86 ? 8.993 4.553 -7.280 1.00 68.62 86 THR A O 1
ATOM 725 N N . ARG A 1 87 ? 6.989 4.524 -8.288 1.00 62.69 87 ARG A N 1
ATOM 726 C CA . ARG A 1 87 ? 6.449 5.689 -7.566 1.00 62.69 87 ARG A CA 1
ATOM 727 C C . ARG A 1 87 ? 6.302 5.455 -6.059 1.00 62.69 87 ARG A C 1
ATOM 729 O O . ARG A 1 87 ? 6.211 6.417 -5.313 1.00 62.69 87 ARG A O 1
ATOM 736 N N . ASN A 1 88 ? 6.303 4.199 -5.613 1.00 58.69 88 ASN A N 1
ATOM 737 C CA . ASN A 1 88 ? 5.958 3.818 -4.241 1.00 58.69 88 ASN A CA 1
ATOM 738 C C . ASN A 1 88 ? 7.060 4.086 -3.199 1.00 58.69 88 ASN A C 1
ATOM 740 O O . ASN A 1 88 ? 6.818 3.871 -2.016 1.00 58.69 88 ASN A O 1
ATOM 744 N N . ILE A 1 89 ? 8.258 4.506 -3.614 1.00 59.84 89 ILE A N 1
ATOM 745 C CA . ILE A 1 89 ? 9.381 4.808 -2.701 1.00 59.84 89 ILE A CA 1
ATOM 746 C C . ILE A 1 89 ? 9.559 6.297 -2.457 1.00 59.84 89 ILE A C 1
ATOM 748 O O . ILE A 1 89 ? 10.145 6.711 -1.458 1.00 59.84 89 ILE A O 1
ATOM 752 N N . PHE A 1 90 ? 9.040 7.107 -3.363 1.00 67.12 90 PHE A N 1
ATOM 753 C CA . PHE A 1 90 ? 9.146 8.542 -3.254 1.00 67.12 90 PHE A CA 1
ATOM 754 C C . PHE A 1 90 ? 8.062 9.066 -2.316 1.00 67.12 90 PHE A C 1
ATOM 756 O O . PHE A 1 90 ? 6.976 8.481 -2.270 1.00 67.12 90 PHE A O 1
ATOM 763 N N . PRO A 1 91 ? 8.321 10.161 -1.580 1.00 63.34 91 PRO A N 1
ATOM 764 C CA . PRO A 1 91 ? 7.281 10.868 -0.853 1.00 63.34 91 PRO A CA 1
ATOM 765 C C . PRO A 1 91 ? 6.273 11.423 -1.861 1.00 63.34 91 PRO A C 1
ATOM 767 O O . PRO A 1 91 ? 6.393 12.535 -2.368 1.00 63.34 91 PRO A O 1
ATOM 770 N N . VAL A 1 92 ? 5.288 10.602 -2.200 1.00 60.72 92 VAL A N 1
ATOM 771 C CA . VAL A 1 92 ? 4.164 10.970 -3.049 1.00 60.72 92 VAL A CA 1
ATOM 772 C C . VAL A 1 92 ? 3.090 11.590 -2.177 1.00 60.72 92 VAL A C 1
ATOM 774 O O . VAL A 1 92 ? 2.894 11.172 -1.037 1.00 60.72 92 VAL A O 1
ATOM 777 N N . ASN A 1 93 ? 2.386 12.584 -2.717 1.00 55.19 93 ASN A N 1
ATOM 778 C CA . ASN A 1 93 ? 1.256 13.203 -2.039 1.00 55.19 93 ASN A CA 1
ATOM 779 C C . ASN A 1 93 ? 0.198 12.134 -1.733 1.00 55.19 93 ASN A C 1
ATOM 781 O O . ASN A 1 93 ? -0.588 11.751 -2.604 1.00 55.19 93 ASN A O 1
ATOM 785 N N . ASN A 1 94 ? 0.177 11.655 -0.491 1.00 57.53 94 ASN A N 1
ATOM 786 C CA . ASN A 1 94 ? -0.794 10.675 -0.040 1.00 57.53 94 ASN A CA 1
ATOM 787 C C . ASN A 1 94 ? -2.081 11.382 0.408 1.00 57.53 94 ASN A C 1
ATOM 789 O O . ASN A 1 94 ? -2.528 11.262 1.547 1.00 57.53 94 ASN A O 1
ATOM 793 N N . SER A 1 95 ? -2.672 12.148 -0.512 1.00 51.81 95 SER A N 1
ATOM 794 C CA . SER A 1 95 ? -3.963 12.829 -0.337 1.00 51.81 95 SER A CA 1
ATOM 795 C C . SER A 1 95 ? -5.114 11.851 -0.048 1.00 51.81 95 SER A C 1
ATOM 797 O O . SER A 1 95 ? -6.175 12.253 0.432 1.00 51.81 95 SER A O 1
ATOM 799 N N . GLY A 1 96 ? -4.899 10.550 -0.277 1.00 58.84 96 GLY A N 1
ATOM 800 C CA . GLY A 1 96 ? -5.770 9.475 0.178 1.00 58.84 96 GLY A CA 1
ATOM 801 C C . GLY A 1 96 ? -5.692 9.283 1.692 1.00 58.84 96 GLY A C 1
ATOM 802 O O . GLY A 1 96 ? -4.849 8.545 2.196 1.00 58.84 96 GLY A O 1
ATOM 803 N N . VAL A 1 97 ? -6.614 9.904 2.428 1.00 67.94 97 VAL A N 1
ATOM 804 C CA . VAL A 1 97 ? -6.817 9.607 3.853 1.00 67.94 97 VAL A CA 1
ATOM 805 C C . VAL A 1 97 ? -7.192 8.129 4.005 1.00 67.94 97 VAL A C 1
ATOM 807 O O . VAL A 1 97 ? -8.142 7.661 3.372 1.00 67.94 97 VAL A O 1
ATOM 810 N N . CYS A 1 98 ? -6.452 7.398 4.845 1.00 82.94 98 CYS A N 1
ATOM 811 C CA . CYS A 1 98 ? -6.719 5.996 5.164 1.00 82.94 98 CYS A CA 1
ATOM 812 C C . CYS A 1 98 ? -8.180 5.801 5.601 1.00 82.94 98 CYS A C 1
ATOM 814 O O . CYS A 1 98 ? -8.671 6.556 6.439 1.00 82.94 98 CYS A O 1
ATOM 816 N N . CYS A 1 99 ? -8.843 4.754 5.096 1.00 86.69 99 CYS A N 1
ATOM 817 C CA . CYS A 1 99 ? -10.201 4.369 5.501 1.00 86.69 99 CYS A CA 1
ATOM 818 C C . CYS A 1 99 ? -10.361 4.290 7.027 1.00 86.69 99 CYS A C 1
ATOM 820 O O . CYS A 1 99 ? -11.367 4.736 7.569 1.00 86.69 99 CYS A O 1
ATOM 822 N N . ALA A 1 100 ? -9.335 3.807 7.734 1.00 89.06 100 ALA A N 1
ATOM 823 C CA . ALA A 1 100 ? -9.374 3.682 9.187 1.00 89.06 100 ALA A CA 1
ATOM 824 C C . ALA A 1 100 ? -9.568 5.027 9.907 1.00 89.06 100 ALA A C 1
ATOM 826 O O . ALA A 1 100 ? -10.230 5.062 10.939 1.00 89.06 100 ALA A O 1
ATOM 827 N N . ASN A 1 101 ? -9.072 6.129 9.336 1.00 85.06 101 ASN A N 1
ATOM 828 C CA . ASN A 1 101 ? -9.142 7.459 9.949 1.00 85.06 101 ASN A CA 1
ATOM 829 C C . ASN A 1 101 ? -10.388 8.252 9.537 1.00 85.06 101 ASN A C 1
ATOM 831 O O . ASN A 1 101 ? -10.609 9.345 10.051 1.00 85.06 101 ASN A O 1
ATOM 835 N N . LYS A 1 102 ? -11.200 7.740 8.608 1.00 86.12 102 LYS A N 1
ATOM 836 C CA . LYS A 1 102 ? -12.450 8.389 8.202 1.00 86.12 102 LYS A CA 1
ATOM 837 C C . LYS A 1 102 ? -13.596 7.896 9.064 1.00 86.12 102 LYS A C 1
ATOM 839 O O . LYS A 1 102 ? -13.699 6.696 9.291 1.00 86.12 102 LYS A O 1
ATOM 844 N N . ILE A 1 103 ? -14.468 8.788 9.518 1.00 85.31 103 ILE A N 1
ATOM 845 C CA . ILE A 1 103 ? -15.599 8.426 10.387 1.00 85.31 103 ILE A CA 1
ATOM 846 C C . ILE A 1 103 ? -16.566 7.475 9.666 1.00 85.31 103 ILE A C 1
ATOM 848 O O . ILE A 1 103 ? -17.000 6.485 10.244 1.00 85.31 103 ILE A O 1
ATOM 852 N N . ASP A 1 104 ? -16.805 7.725 8.384 1.00 86.94 104 ASP A N 1
ATOM 853 C CA . ASP A 1 104 ? -17.804 7.096 7.515 1.00 86.94 104 ASP A CA 1
ATOM 854 C C . ASP A 1 104 ? -17.266 5.932 6.661 1.00 86.94 104 ASP A C 1
ATOM 856 O O . ASP A 1 104 ? -17.926 5.478 5.729 1.00 86.94 104 ASP A O 1
ATOM 860 N N . SER A 1 105 ? -16.058 5.437 6.948 1.00 90.62 105 SER A N 1
ATOM 861 C CA . SER A 1 105 ? -15.440 4.355 6.176 1.00 90.62 105 SER A CA 1
ATOM 862 C C . SER A 1 105 ? -15.232 3.107 7.021 1.00 90.62 105 SER A C 1
ATOM 864 O O . SER A 1 105 ? -14.633 3.159 8.096 1.00 90.62 105 SER A O 1
ATOM 866 N N . PHE A 1 106 ? -15.692 1.967 6.514 1.00 92.62 106 PHE A N 1
ATOM 867 C CA . PHE A 1 106 ? -15.643 0.689 7.213 1.00 92.62 106 PHE A CA 1
ATOM 868 C C . PHE A 1 106 ? -15.126 -0.411 6.294 1.00 92.62 106 PHE A C 1
ATOM 870 O O . PHE A 1 106 ? -15.289 -0.363 5.075 1.00 92.62 106 PHE A O 1
ATOM 877 N N . VAL A 1 107 ? -14.500 -1.410 6.900 1.00 95.25 107 VAL A N 1
ATOM 878 C CA . VAL A 1 107 ? -14.138 -2.666 6.255 1.00 95.25 107 VAL A CA 1
ATOM 879 C C . VAL A 1 107 ? -15.156 -3.708 6.686 1.00 95.25 107 VAL A C 1
ATOM 881 O O . VAL A 1 107 ? -15.373 -3.891 7.881 1.00 95.25 107 VAL A O 1
ATOM 884 N N . ILE A 1 108 ? -15.775 -4.367 5.712 1.00 95.69 108 ILE A N 1
ATOM 885 C CA . ILE A 1 108 ? -16.818 -5.368 5.933 1.00 95.69 108 ILE A CA 1
ATOM 886 C C . ILE A 1 108 ? -16.194 -6.743 5.689 1.00 95.69 108 ILE A C 1
ATOM 888 O O . ILE A 1 108 ? -15.681 -7.007 4.600 1.00 95.69 108 ILE A O 1
ATOM 892 N N . ALA A 1 109 ? -16.193 -7.595 6.709 1.00 96.44 109 ALA A N 1
ATOM 893 C CA . ALA A 1 109 ? -15.774 -8.986 6.587 1.00 96.44 109 ALA A CA 1
ATOM 894 C C . ALA A 1 109 ? -16.866 -9.836 5.895 1.00 96.44 109 ALA A C 1
ATOM 896 O O . ALA A 1 109 ? -18.021 -9.410 5.830 1.00 96.44 109 ALA A O 1
ATOM 897 N N . PRO A 1 110 ? -16.543 -11.033 5.361 1.00 96.00 110 PRO A N 1
ATOM 898 C CA . PRO A 1 110 ? -17.517 -11.870 4.645 1.00 96.00 110 PRO A CA 1
ATOM 899 C C . PRO A 1 110 ? -18.753 -12.278 5.462 1.00 96.00 110 PRO A C 1
ATOM 901 O O . PRO A 1 110 ? -19.791 -12.584 4.887 1.00 96.00 110 PRO A O 1
ATOM 904 N N . ASP A 1 111 ? -18.641 -12.281 6.788 1.00 95.75 111 ASP A N 1
ATOM 905 C CA . ASP A 1 111 ? -19.715 -12.554 7.747 1.00 95.75 111 ASP A CA 1
ATOM 906 C C . ASP A 1 111 ? -20.547 -11.306 8.109 1.00 95.75 111 ASP A C 1
ATOM 908 O O . ASP A 1 111 ? -21.436 -11.380 8.954 1.00 95.75 111 ASP A O 1
ATOM 912 N N . GLY A 1 112 ? -20.274 -10.157 7.483 1.00 96.12 112 GLY A N 1
ATOM 913 C CA . GLY A 1 112 ? -20.962 -8.890 7.729 1.00 96.12 112 GLY A CA 1
ATOM 914 C C . GLY A 1 112 ? -20.402 -8.072 8.895 1.00 96.12 112 GLY A C 1
ATOM 915 O O . GLY A 1 112 ? -20.899 -6.974 9.158 1.00 96.12 112 GLY A O 1
ATOM 916 N N . ILE A 1 113 ? -19.361 -8.551 9.581 1.00 97.19 113 ILE A N 1
ATOM 917 C CA . ILE A 1 113 ? -18.755 -7.837 10.708 1.00 97.19 113 ILE A CA 1
ATOM 918 C C . ILE A 1 113 ? -17.970 -6.617 10.219 1.00 97.19 113 ILE A C 1
ATOM 920 O O . ILE A 1 113 ? -17.245 -6.665 9.221 1.00 97.19 113 ILE A O 1
ATOM 924 N N . LEU A 1 114 ? -18.101 -5.514 10.954 1.00 96.19 114 LEU A N 1
ATOM 925 C CA . LEU A 1 114 ? -17.446 -4.246 10.664 1.00 96.19 114 LEU A CA 1
ATOM 926 C C . LEU A 1 114 ? -16.122 -4.105 11.420 1.00 96.19 114 LEU A C 1
ATOM 928 O O . LEU A 1 114 ? -16.027 -4.381 12.620 1.00 96.19 114 LEU A O 1
ATOM 932 N N . TYR A 1 115 ? -15.125 -3.577 10.710 1.00 95.69 115 TYR A N 1
ATOM 933 C CA . TYR A 1 115 ? -13.789 -3.227 11.194 1.00 95.69 115 TYR A CA 1
ATOM 934 C C . TYR A 1 115 ? -13.368 -1.846 10.671 1.00 95.69 115 TYR A C 1
ATOM 936 O O . TYR A 1 115 ? -13.856 -1.379 9.642 1.00 95.69 115 TYR A O 1
ATOM 944 N N . LYS A 1 116 ? -12.404 -1.185 11.330 1.00 93.00 116 LYS A N 1
ATOM 945 C CA . LYS A 1 116 ? -11.797 0.057 10.801 1.00 93.00 116 LYS A CA 1
ATOM 946 C C . LYS A 1 116 ? -10.663 -0.177 9.811 1.00 93.00 116 LYS A C 1
ATOM 948 O O . LYS A 1 116 ? -10.437 0.661 8.943 1.00 93.00 116 LYS A O 1
ATOM 953 N N . CYS A 1 117 ? -9.937 -1.283 9.929 1.00 92.38 117 CYS A N 1
ATOM 954 C CA . CYS A 1 117 ? -8.780 -1.567 9.089 1.00 92.38 117 CYS A CA 1
ATOM 955 C C . CYS A 1 117 ? -8.816 -3.011 8.591 1.00 92.38 117 CYS A C 1
ATOM 957 O O . CYS A 1 117 ? -9.205 -3.913 9.326 1.00 92.38 117 CYS A O 1
ATOM 959 N N . TRP A 1 118 ? -8.356 -3.259 7.362 1.00 91.25 118 TRP A N 1
ATOM 960 C CA . TRP A 1 118 ? -8.326 -4.620 6.814 1.00 91.25 118 TRP A CA 1
ATOM 961 C C . TRP A 1 118 ? -7.383 -5.548 7.588 1.00 91.25 118 TRP A C 1
ATOM 963 O O . TRP A 1 118 ? -7.589 -6.754 7.597 1.00 91.25 118 TRP A O 1
ATOM 973 N N . VAL A 1 119 ? -6.365 -5.004 8.269 1.00 90.00 119 VAL A N 1
ATOM 974 C CA . VAL A 1 119 ? -5.433 -5.807 9.084 1.00 90.00 119 VAL A CA 1
ATOM 975 C C . VAL A 1 119 ? -6.066 -6.311 10.381 1.00 90.00 119 VAL A C 1
ATOM 977 O O . VAL A 1 119 ? -5.441 -7.092 11.099 1.00 90.00 119 VAL A O 1
ATOM 980 N N . ASP A 1 120 ? -7.263 -5.828 10.710 1.00 92.12 120 ASP A N 1
ATOM 981 C CA . ASP A 1 120 ? -7.996 -6.179 11.921 1.00 92.12 120 ASP A CA 1
ATOM 982 C C . ASP A 1 120 ? -9.061 -7.255 11.690 1.00 92.12 120 ASP A C 1
ATOM 984 O O . ASP A 1 120 ? -9.587 -7.790 12.663 1.00 92.12 120 ASP A O 1
ATOM 988 N N . ILE A 1 121 ? -9.347 -7.607 10.430 1.00 94.19 121 ILE A N 1
ATOM 989 C CA . ILE A 1 121 ? -10.318 -8.652 10.088 1.00 94.19 121 ILE A CA 1
ATOM 990 C C . ILE A 1 121 ? -9.955 -9.954 10.815 1.00 94.19 121 ILE A C 1
ATOM 992 O O . ILE A 1 121 ? -8.804 -10.393 10.791 1.00 94.19 121 ILE A O 1
ATOM 996 N N . GLY A 1 122 ? -10.950 -10.568 11.459 1.00 93.50 122 GLY A N 1
ATOM 997 C CA . GLY A 1 122 ? -10.796 -11.819 12.205 1.00 93.50 122 GLY A CA 1
ATOM 998 C C . GLY A 1 122 ? -10.316 -11.655 13.650 1.00 93.50 122 GLY A C 1
ATOM 999 O O . GLY A 1 122 ? -10.234 -12.649 14.364 1.00 93.50 122 GLY A O 1
ATOM 1000 N N . LYS A 1 123 ? -10.027 -10.431 14.113 1.00 94.06 123 LYS A N 1
ATOM 1001 C CA . LYS A 1 123 ? -9.682 -10.159 15.518 1.00 94.06 123 LYS A CA 1
ATOM 1002 C C . LYS A 1 123 ? -10.919 -9.725 16.293 1.00 94.06 123 LYS A C 1
ATOM 1004 O O . LYS A 1 123 ? -11.483 -8.668 16.010 1.00 94.06 12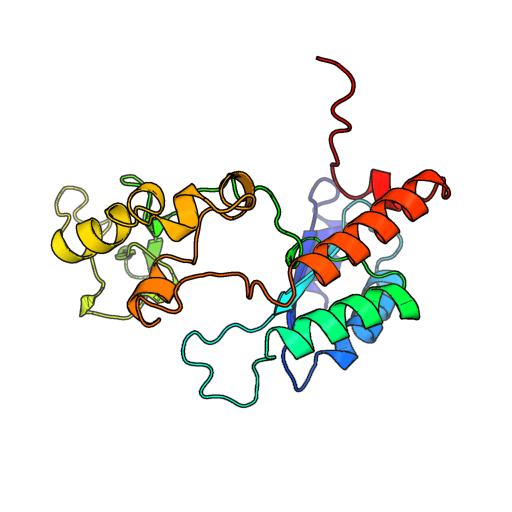3 LYS A O 1
ATOM 1009 N N . GLU A 1 124 ? -11.349 -10.528 17.260 1.00 94.56 124 GLU A N 1
ATOM 1010 C CA . GLU A 1 124 ? -12.578 -10.282 18.027 1.00 94.56 124 GLU A CA 1
ATOM 1011 C C . GLU A 1 124 ? -12.562 -8.911 18.712 1.00 94.56 124 GLU A C 1
ATOM 1013 O O . GLU A 1 124 ? -13.508 -8.134 18.617 1.00 94.56 124 GLU A O 1
ATOM 1018 N N . GLU A 1 125 ? -11.427 -8.552 19.309 1.00 94.56 125 GLU A N 1
ATOM 1019 C CA . GLU A 1 125 ? -11.223 -7.300 20.032 1.00 94.56 125 GLU A CA 1
ATOM 1020 C C . GLU A 1 125 ? -11.195 -6.055 19.129 1.00 94.56 125 GLU A C 1
ATOM 1022 O O . GLU A 1 125 ? -11.136 -4.923 19.619 1.00 94.56 125 GLU A O 1
ATOM 1027 N N . LYS A 1 126 ? -11.202 -6.246 17.803 1.00 95.00 126 LYS A N 1
ATOM 1028 C CA . LYS A 1 126 ? -11.183 -5.165 16.810 1.00 95.00 126 LYS A CA 1
ATOM 1029 C C . LYS A 1 126 ? -12.512 -4.943 16.100 1.00 95.00 126 LYS A C 1
ATOM 1031 O O . LYS A 1 126 ? -12.594 -4.047 15.257 1.00 95.00 126 LYS A O 1
ATOM 1036 N N . LYS A 1 127 ? -13.541 -5.717 16.442 1.00 95.88 127 LYS A N 1
ATOM 1037 C CA . LYS A 1 127 ? -14.895 -5.512 15.928 1.00 95.88 127 LYS A CA 1
ATOM 1038 C C . LYS A 1 127 ? -15.450 -4.170 16.406 1.00 95.88 127 LYS A C 1
ATOM 1040 O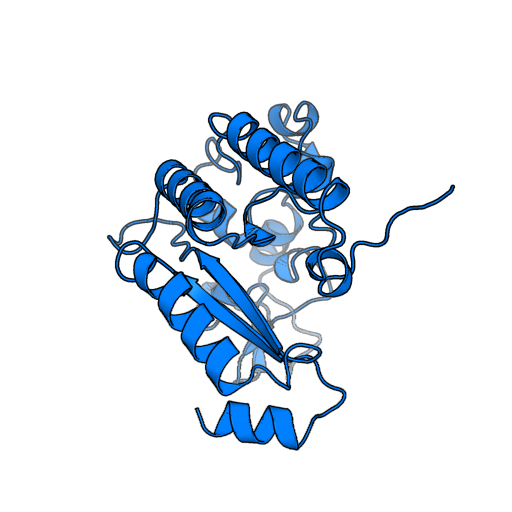 O . LYS A 1 127 ? -15.192 -3.748 17.537 1.00 95.88 127 LYS A O 1
ATOM 1045 N N . ILE A 1 128 ? -16.202 -3.511 15.526 1.00 95.62 128 ILE A N 1
ATOM 1046 C CA . ILE A 1 128 ? -16.866 -2.223 15.798 1.00 95.62 128 ILE A CA 1
ATOM 1047 C C . ILE A 1 128 ? -18.371 -2.246 15.493 1.00 95.62 128 ILE A C 1
ATOM 1049 O O . ILE A 1 128 ? -19.029 -1.225 15.641 1.00 95.62 128 ILE A O 1
ATOM 1053 N N . GLY A 1 129 ? -18.923 -3.373 15.041 1.00 95.50 129 GLY A N 1
ATOM 1054 C CA . GLY A 1 129 ? -20.340 -3.500 14.688 1.00 95.50 129 GLY A CA 1
ATOM 1055 C C . GLY A 1 129 ? -20.582 -4.559 13.616 1.00 95.50 129 GLY A C 1
ATOM 1056 O O . GLY A 1 129 ? -19.702 -5.370 13.316 1.00 95.50 129 GLY A O 1
ATOM 1057 N N . THR A 1 130 ? -21.770 -4.531 13.020 1.00 96.44 130 THR A N 1
ATOM 1058 C CA . THR A 1 130 ? -22.187 -5.427 11.934 1.00 96.44 130 THR A CA 1
ATOM 1059 C C . THR A 1 130 ? -23.133 -4.707 10.977 1.00 96.44 130 THR A C 1
ATOM 1061 O O . THR A 1 130 ? -23.890 -3.833 11.391 1.00 96.44 130 THR A O 1
ATOM 1064 N N . ILE A 1 131 ? -23.121 -5.077 9.696 1.00 96.38 131 ILE A N 1
ATOM 1065 C CA . ILE A 1 131 ? -24.054 -4.520 8.700 1.00 96.38 131 ILE A CA 1
ATOM 1066 C C . ILE A 1 131 ? -25.521 -4.876 8.979 1.00 96.38 131 ILE A C 1
ATOM 1068 O O . ILE A 1 131 ? -26.413 -4.228 8.442 1.00 96.38 131 ILE A O 1
ATOM 1072 N N . PHE A 1 132 ? -25.776 -5.904 9.794 1.00 96.88 132 PHE A N 1
ATOM 1073 C CA . PHE A 1 132 ? -27.132 -6.330 10.155 1.00 96.88 132 PHE A CA 1
ATOM 1074 C C . PHE A 1 132 ? -27.758 -5.460 11.255 1.00 96.88 132 PHE A C 1
ATOM 1076 O O . PHE A 1 132 ? -28.971 -5.483 11.436 1.00 96.88 132 PHE A O 1
ATOM 1083 N N . GLU A 1 133 ? -26.940 -4.669 11.955 1.00 95.62 133 GLU A N 1
ATOM 1084 C CA . GLU A 1 133 ? -27.345 -3.743 13.014 1.00 95.62 133 GLU A CA 1
ATOM 1085 C C . GLU A 1 133 ? -26.653 -2.385 12.781 1.00 95.62 133 GLU A C 1
ATOM 1087 O O . GLU A 1 133 ? -25.750 -2.006 13.530 1.00 95.62 133 GLU A O 1
ATOM 1092 N N . PRO A 1 134 ? -27.018 -1.650 11.713 1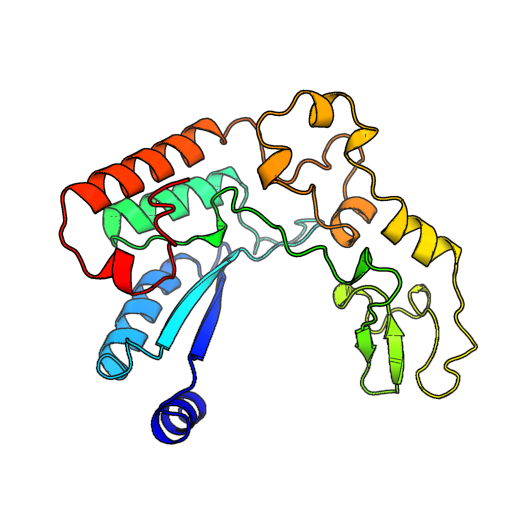.00 86.56 134 PRO A N 1
ATOM 1093 C CA . PRO A 1 134 ? -26.281 -0.462 11.268 1.00 86.56 134 PRO A CA 1
ATOM 1094 C C . PRO A 1 134 ? -26.249 0.673 12.302 1.00 86.56 134 PRO A C 1
ATOM 1096 O O . PRO A 1 134 ? -25.295 1.450 12.326 1.00 86.56 134 PRO A O 1
ATOM 1099 N N . ASP A 1 135 ? -27.250 0.741 13.182 1.00 90.25 135 ASP A N 1
ATOM 1100 C CA . ASP A 1 135 ? -27.330 1.734 14.257 1.00 90.25 135 ASP A CA 1
ATOM 1101 C C . ASP A 1 135 ? -26.515 1.338 15.505 1.00 90.25 135 ASP A C 1
ATOM 1103 O O . ASP A 1 135 ? -26.387 2.123 16.445 1.00 90.25 135 ASP A O 1
ATOM 1107 N N . ASN A 1 136 ? -25.939 0.129 15.524 1.00 91.19 136 ASN A N 1
ATOM 1108 C CA . ASN A 1 136 ? -25.217 -0.430 16.664 1.00 91.19 136 ASN A CA 1
ATOM 1109 C C . ASN A 1 136 ? -23.701 -0.469 16.413 1.00 91.19 136 ASN A C 1
ATOM 1111 O O . ASN A 1 136 ? -23.081 -1.526 16.250 1.00 91.19 136 ASN A O 1
ATOM 1115 N N . ILE A 1 137 ? -23.084 0.714 16.389 1.00 90.31 137 ILE A N 1
ATOM 1116 C CA . ILE A 1 137 ? -21.625 0.831 16.420 1.00 90.31 137 ILE A CA 1
ATOM 1117 C C . ILE A 1 137 ? -21.131 0.698 17.860 1.00 90.31 137 ILE A C 1
ATOM 1119 O O . ILE A 1 137 ? -21.614 1.360 18.778 1.00 90.31 137 ILE A O 1
ATOM 1123 N N . SER A 1 138 ? -20.120 -0.141 18.043 1.00 89.75 138 SER A N 1
ATOM 1124 C CA . SER A 1 138 ? -19.489 -0.418 19.327 1.00 89.75 138 SER A CA 1
ATOM 1125 C C . SER A 1 138 ? -18.004 -0.046 19.313 1.00 89.75 138 SER A C 1
ATOM 1127 O O . SER A 1 138 ? -17.447 0.398 18.307 1.00 89.75 138 SER A O 1
ATOM 1129 N N . ASN A 1 139 ? -17.344 -0.222 20.461 1.00 90.62 139 ASN A N 1
ATOM 1130 C CA . ASN A 1 139 ? -15.895 -0.063 20.594 1.00 90.62 139 ASN A CA 1
ATOM 1131 C C . ASN A 1 139 ? -15.387 1.358 20.251 1.00 90.62 139 ASN A C 1
ATOM 1133 O O . ASN A 1 139 ? -14.400 1.552 19.539 1.00 90.62 139 ASN A O 1
ATOM 1137 N N . PHE A 1 140 ? -16.052 2.379 20.805 1.00 90.44 140 PHE A N 1
ATOM 1138 C CA . PHE A 1 140 ? -15.688 3.793 20.629 1.00 90.44 140 PHE A CA 1
ATOM 1139 C C . PHE A 1 140 ? -14.246 4.123 21.042 1.00 90.44 140 PHE A C 1
ATOM 1141 O O . PHE A 1 140 ? -13.648 5.041 20.483 1.00 90.44 140 PHE A O 1
ATOM 1148 N N . GLY A 1 141 ? -13.660 3.360 21.972 1.00 90.12 141 GLY A N 1
ATOM 1149 C CA . GLY A 1 141 ? -12.240 3.470 22.314 1.00 90.12 141 GLY A CA 1
ATOM 1150 C C . GLY A 1 141 ? -11.340 3.174 21.112 1.00 90.12 141 GLY A C 1
ATOM 1151 O O . GLY A 1 141 ? -10.493 3.993 20.762 1.00 90.12 141 GLY A O 1
ATOM 1152 N N . LEU A 1 142 ? -11.587 2.062 20.409 1.00 89.69 142 LEU A N 1
ATOM 1153 C CA . LEU A 1 142 ? -10.851 1.712 19.193 1.00 89.69 142 LEU A CA 1
ATOM 1154 C C . LEU A 1 142 ? -11.049 2.747 18.079 1.00 89.69 142 LEU A C 1
ATOM 1156 O O . LEU A 1 142 ? -10.097 3.060 17.362 1.00 89.69 142 LEU A O 1
ATOM 1160 N N . LEU A 1 143 ? -12.268 3.278 17.934 1.00 89.75 143 LEU A N 1
ATOM 1161 C CA . LEU A 1 143 ? -12.561 4.353 16.982 1.00 89.75 143 LEU A CA 1
ATOM 1162 C C . LEU A 1 143 ? -11.748 5.612 17.304 1.00 89.75 143 LEU A C 1
ATOM 1164 O O . LEU A 1 143 ? -11.086 6.155 16.421 1.00 89.75 143 LEU A O 1
ATOM 1168 N N . SER A 1 144 ? -11.731 6.022 18.573 1.00 87.88 144 SER A N 1
ATOM 1169 C CA . SER A 1 144 ? -10.952 7.166 19.053 1.00 87.88 144 SER A CA 1
ATOM 1170 C C . SER A 1 144 ? -9.454 6.990 18.791 1.00 87.88 144 SER A C 1
ATOM 1172 O O . SER A 1 144 ? -8.803 7.917 18.320 1.00 87.88 144 SER A O 1
ATOM 1174 N N . GLU A 1 145 ? -8.904 5.785 18.978 1.00 86.56 145 GLU A N 1
ATOM 1175 C CA . GLU A 1 145 ? -7.502 5.503 18.640 1.00 86.56 145 GLU A CA 1
ATOM 1176 C C . GLU A 1 145 ? -7.181 5.685 17.150 1.00 86.56 145 GLU A C 1
ATOM 1178 O O . GLU A 1 145 ? -6.054 6.035 16.806 1.00 86.56 145 GLU A O 1
ATOM 1183 N N . TYR A 1 146 ? -8.129 5.389 16.257 1.00 87.44 146 TYR A N 1
ATOM 1184 C CA . TYR A 1 146 ? -7.939 5.579 14.820 1.00 87.44 146 TYR A CA 1
ATOM 1185 C C . TYR A 1 146 ? -8.137 7.044 14.401 1.00 87.44 146 TYR A C 1
ATOM 1187 O O . TYR A 1 146 ? -7.392 7.550 13.566 1.00 87.44 146 TYR A O 1
ATOM 1195 N N . PHE A 1 147 ? -9.098 7.752 14.995 1.00 84.62 147 PHE A N 1
ATOM 1196 C CA . PHE A 1 147 ? -9.379 9.154 14.660 1.00 84.62 147 PHE A CA 1
ATOM 1197 C C . PHE A 1 147 ? -8.399 10.139 15.300 1.00 84.62 147 PHE A C 1
ATOM 1199 O O . PHE A 1 147 ? -8.101 11.177 14.716 1.00 84.62 147 PHE A O 1
ATOM 1206 N N . GLY A 1 148 ? -7.864 9.804 16.474 1.00 76.50 148 GLY A N 1
ATOM 1207 C CA . GLY A 1 148 ? -6.926 10.626 17.238 1.00 76.50 148 GLY A CA 1
ATOM 1208 C C . GLY A 1 148 ? -5.493 10.624 16.706 1.00 76.50 148 GLY A C 1
ATOM 1209 O O . GLY A 1 148 ? -4.588 11.082 17.403 1.00 76.50 148 GLY A O 1
ATOM 1210 N N . ASP A 1 149 ? -5.255 10.099 15.502 1.00 72.00 149 ASP A N 1
ATOM 1211 C CA . ASP A 1 149 ? -3.933 10.083 14.887 1.00 72.00 149 ASP A CA 1
ATOM 1212 C C . ASP A 1 149 ? -3.525 11.474 14.363 1.00 72.00 149 ASP A C 1
ATOM 1214 O O . ASP A 1 149 ? -3.553 11.758 13.160 1.00 72.00 149 ASP A O 1
ATOM 1218 N N . ASP A 1 150 ? -3.150 12.359 15.290 1.00 76.81 150 ASP A N 1
ATOM 1219 C CA . ASP A 1 150 ? -2.769 13.735 14.996 1.00 76.81 150 ASP A CA 1
ATOM 1220 C C . ASP A 1 150 ? -1.248 13.938 14.929 1.00 76.81 150 ASP A C 1
ATOM 1222 O O . ASP A 1 150 ? -0.535 14.011 15.932 1.00 76.81 150 ASP A O 1
ATOM 1226 N N . LYS A 1 151 ? -0.752 14.122 13.706 1.00 79.12 151 LYS A N 1
ATOM 1227 C CA . LYS A 1 151 ? 0.640 14.491 13.418 1.00 79.12 151 LYS A CA 1
ATOM 1228 C C . LYS A 1 151 ? 0.972 15.957 13.720 1.00 79.12 151 LYS A C 1
ATOM 1230 O O . LYS A 1 151 ? 2.151 16.269 13.878 1.00 79.12 151 LYS A O 1
ATOM 1235 N N . PHE A 1 152 ? -0.020 16.843 13.790 1.00 82.75 152 PHE A N 1
ATOM 1236 C CA . PHE A 1 152 ? 0.178 18.272 14.046 1.00 82.75 152 PHE A CA 1
ATOM 1237 C C . PHE A 1 152 ? 0.505 18.549 15.519 1.00 82.75 152 PHE A C 1
ATOM 1239 O O . PHE A 1 152 ? 1.225 19.496 15.825 1.00 82.75 152 PHE A O 1
ATOM 1246 N N . SER A 1 153 ? 0.098 17.658 16.425 1.00 83.31 153 SER A N 1
ATOM 1247 C CA . SER A 1 153 ? 0.536 17.667 17.825 1.00 83.31 153 SER A CA 1
ATOM 1248 C C . SER A 1 153 ? 2.026 17.340 18.035 1.00 83.31 153 SER A C 1
ATOM 1250 O O . SER A 1 153 ? 2.563 17.610 19.108 1.00 83.31 153 SER A O 1
ATOM 1252 N N . ASN A 1 154 ? 2.724 16.767 17.041 1.00 84.19 154 ASN A N 1
ATOM 1253 C CA . ASN A 1 154 ? 4.128 16.367 17.171 1.00 84.19 154 ASN A CA 1
ATOM 1254 C C . ASN A 1 154 ? 5.081 17.490 16.704 1.00 84.19 154 ASN A C 1
ATOM 1256 O O . ASN A 1 154 ? 5.161 17.762 15.500 1.00 84.19 154 ASN A O 1
ATOM 1260 N N . PRO A 1 155 ? 5.901 18.087 17.598 1.00 88.31 155 PRO A N 1
ATOM 1261 C CA . PRO A 1 155 ? 6.793 19.191 17.233 1.00 88.31 155 PRO A CA 1
ATOM 1262 C C . PRO A 1 155 ? 7.840 18.840 16.169 1.00 88.31 155 PRO A C 1
ATOM 1264 O O . PRO A 1 155 ? 8.275 19.721 15.428 1.00 88.31 155 PRO A O 1
ATOM 1267 N N . LYS A 1 156 ? 8.260 17.567 16.072 1.00 87.44 156 LYS A N 1
ATOM 1268 C CA . LYS A 1 156 ? 9.179 17.121 15.011 1.00 87.44 156 LYS A CA 1
ATOM 1269 C C . LYS A 1 156 ? 8.486 17.132 13.652 1.00 87.44 156 LYS A C 1
ATOM 1271 O O . LYS A 1 156 ? 9.085 17.564 12.674 1.00 87.44 156 LYS A O 1
ATOM 1276 N N . CYS A 1 157 ? 7.231 16.689 13.597 1.00 86.94 157 CYS A N 1
ATOM 1277 C CA . CYS A 1 157 ? 6.439 16.685 12.370 1.00 86.94 157 CYS A CA 1
ATOM 1278 C C . CYS A 1 157 ? 6.131 18.111 11.905 1.00 86.94 157 CYS A C 1
ATOM 1280 O O . CYS A 1 157 ? 6.328 18.401 10.732 1.00 86.94 157 CYS A O 1
ATOM 1282 N N . MET A 1 158 ? 5.753 19.014 12.816 1.00 88.94 158 MET A N 1
ATOM 1283 C CA . MET A 1 158 ? 5.471 20.424 12.493 1.00 88.94 158 MET A CA 1
ATOM 1284 C C . MET A 1 158 ? 6.667 21.184 11.905 1.00 88.94 158 MET A C 1
ATOM 1286 O O . MET A 1 158 ? 6.482 22.169 11.199 1.00 88.94 158 MET A O 1
ATOM 1290 N N . LYS A 1 159 ? 7.894 20.725 12.177 1.00 90.88 159 LYS A N 1
ATOM 1291 C CA . LYS A 1 159 ? 9.134 21.278 11.609 1.00 90.88 159 LYS A CA 1
ATOM 1292 C C . LYS A 1 159 ? 9.653 20.484 10.403 1.00 90.88 159 LYS A C 1
ATOM 1294 O O . LYS A 1 159 ? 10.685 20.835 9.841 1.00 90.88 159 LYS A O 1
ATOM 1299 N N . CYS A 1 160 ? 8.991 19.391 10.027 1.00 86.94 160 CYS A N 1
ATOM 1300 C CA . CYS A 1 160 ? 9.446 18.503 8.965 1.00 86.94 160 CYS A CA 1
ATOM 1301 C C . CYS A 1 160 ? 8.951 18.995 7.603 1.00 86.94 160 CYS A C 1
ATOM 1303 O O . CYS A 1 160 ? 7.748 19.039 7.352 1.00 86.94 160 CYS A O 1
ATOM 1305 N N . PHE A 1 161 ? 9.878 19.276 6.688 1.00 87.06 161 PHE A N 1
ATOM 1306 C CA . PHE A 1 161 ? 9.545 19.730 5.335 1.00 87.06 161 PHE A CA 1
ATOM 1307 C C . PHE A 1 161 ? 8.767 18.689 4.507 1.00 87.06 161 PHE A C 1
ATOM 1309 O O . PHE A 1 161 ? 8.060 19.056 3.574 1.00 87.06 161 PHE A O 1
ATOM 1316 N N . LEU A 1 162 ? 8.849 17.398 4.859 1.00 85.06 162 LEU A N 1
ATOM 1317 C CA . LEU A 1 162 ? 8.084 16.329 4.208 1.00 85.06 162 LEU A CA 1
ATOM 1318 C C . LEU A 1 162 ? 6.640 16.216 4.710 1.00 85.06 162 LEU A C 1
ATOM 1320 O O . LEU A 1 162 ? 5.874 15.455 4.121 1.00 85.06 162 LEU A O 1
ATOM 1324 N N . LEU A 1 163 ? 6.241 16.916 5.781 1.00 83.88 163 LEU A N 1
ATOM 1325 C CA . LEU A 1 163 ? 4.895 16.798 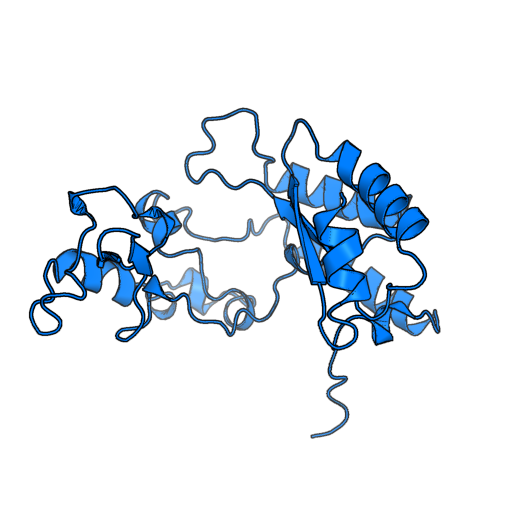6.359 1.00 83.88 163 LEU A CA 1
ATOM 1326 C C . LEU A 1 163 ? 3.758 16.945 5.322 1.00 83.88 163 LEU A C 1
ATOM 1328 O O . LEU A 1 163 ? 2.843 16.115 5.372 1.00 83.88 163 LEU A O 1
ATOM 1332 N N . PRO A 1 164 ? 3.810 17.897 4.363 1.00 81.44 164 PRO A N 1
ATOM 1333 C CA . PRO A 1 164 ? 2.767 18.048 3.345 1.00 81.44 164 PRO A CA 1
ATOM 1334 C C . PRO A 1 164 ? 2.617 16.842 2.403 1.00 81.44 164 PRO A C 1
ATOM 1336 O O . PRO A 1 164 ? 1.554 16.661 1.820 1.00 81.44 164 PRO A O 1
ATOM 1339 N N . LEU A 1 165 ? 3.657 16.012 2.260 1.00 79.44 165 LEU A N 1
ATOM 1340 C CA . LEU A 1 165 ? 3.666 14.832 1.382 1.00 79.44 165 LEU A CA 1
ATOM 1341 C C . LEU A 1 165 ? 3.468 13.525 2.164 1.00 79.44 165 LEU A C 1
ATOM 1343 O O . LEU A 1 165 ? 2.810 12.602 1.698 1.00 79.44 165 LEU A O 1
ATOM 1347 N N . CYS A 1 166 ? 4.036 13.448 3.368 1.00 79.12 166 CYS A N 1
ATOM 1348 C CA . CYS A 1 166 ? 4.165 12.234 4.167 1.00 79.12 166 CYS A CA 1
ATOM 1349 C C . CYS A 1 166 ? 2.829 11.720 4.715 1.00 79.12 166 CYS A C 1
ATOM 1351 O O . CYS A 1 166 ? 2.608 10.513 4.749 1.00 79.12 166 CYS A O 1
ATOM 1353 N N . GLY A 1 167 ? 1.960 12.607 5.208 1.00 74.75 167 GLY A N 1
ATOM 1354 C CA . GLY A 1 167 ? 0.697 12.210 5.846 1.00 74.75 167 GLY A CA 1
ATOM 1355 C C . GLY A 1 167 ? 0.836 11.450 7.181 1.00 74.75 167 GLY A C 1
ATOM 1356 O O . GLY A 1 167 ? -0.142 11.368 7.920 1.00 74.75 167 GLY A O 1
ATOM 1357 N N . GLY A 1 168 ? 2.040 10.986 7.540 1.00 79.75 168 GLY A N 1
ATOM 1358 C CA . GLY A 1 168 ? 2.344 10.212 8.746 1.00 79.75 168 GLY A CA 1
ATOM 1359 C C . GLY A 1 168 ? 2.380 8.698 8.503 1.00 79.75 168 GLY A C 1
ATOM 1360 O O . GLY A 1 168 ? 2.014 8.204 7.441 1.00 79.75 168 GLY A O 1
ATOM 1361 N N . LEU A 1 169 ? 2.849 7.942 9.501 1.00 81.25 169 LEU A N 1
ATOM 1362 C CA . LEU A 1 169 ? 2.845 6.477 9.451 1.00 81.25 169 LEU A CA 1
ATOM 1363 C C . LEU A 1 169 ? 1.406 5.922 9.480 1.00 81.25 169 LEU A C 1
ATOM 1365 O O . LEU A 1 169 ? 0.530 6.513 10.107 1.00 81.25 169 LEU A O 1
ATOM 1369 N N . CYS A 1 170 ? 1.186 4.771 8.835 1.00 83.75 170 CYS A N 1
ATOM 1370 C CA . CYS A 1 170 ? -0.076 4.025 8.870 1.00 83.75 170 CYS A CA 1
ATOM 1371 C C . CYS A 1 170 ? -0.642 3.922 10.309 1.00 83.75 170 CYS A C 1
ATOM 1373 O O . CYS A 1 170 ? 0.095 3.503 11.206 1.00 83.75 170 CYS A O 1
ATOM 1375 N N . PRO A 1 171 ? -1.934 4.221 10.544 1.00 85.88 171 PRO A N 1
ATOM 1376 C CA . PRO A 1 171 ? -2.540 4.184 11.879 1.00 85.88 171 PRO A CA 1
ATOM 1377 C C . PRO A 1 171 ? -2.399 2.823 12.568 1.00 85.88 171 PRO A C 1
ATOM 1379 O O . PRO A 1 171 ? -2.025 2.747 13.735 1.00 85.88 171 PRO A O 1
ATOM 1382 N N . ALA A 1 172 ? -2.616 1.728 11.833 1.00 85.50 172 ALA A N 1
ATOM 1383 C CA . ALA A 1 172 ? -2.452 0.381 12.376 1.00 85.50 172 ALA A CA 1
ATOM 1384 C C . ALA A 1 172 ? -0.987 0.067 12.736 1.00 85.50 172 ALA A C 1
ATOM 1386 O O . ALA A 1 172 ? -0.723 -0.604 13.731 1.00 85.50 172 ALA A O 1
ATOM 1387 N N . ALA A 1 173 ? -0.031 0.600 11.969 1.00 83.81 173 ALA A N 1
ATOM 1388 C CA . ALA A 1 173 ? 1.393 0.470 12.263 1.00 83.81 173 ALA A CA 1
ATOM 1389 C C . ALA A 1 173 ? 1.781 1.253 13.522 1.00 83.81 173 ALA A C 1
ATOM 1391 O O . ALA A 1 173 ? 2.449 0.717 14.401 1.00 83.81 173 ALA A O 1
ATOM 1392 N N . LYS A 1 174 ? 1.299 2.496 13.662 1.00 83.88 174 LYS A N 1
ATOM 1393 C CA . LYS A 1 174 ? 1.551 3.336 14.844 1.00 83.88 174 LYS A CA 1
ATOM 1394 C C . LYS A 1 174 ? 1.169 2.643 16.150 1.00 83.88 174 LYS A C 1
ATOM 1396 O O . LYS A 1 174 ? 1.890 2.797 17.130 1.00 83.88 174 LYS A O 1
ATOM 1401 N N . LYS A 1 175 ? 0.097 1.842 16.159 1.00 81.38 175 LYS A N 1
ATOM 1402 C CA . LYS A 1 175 ? -0.349 1.088 17.346 1.00 81.38 175 LYS 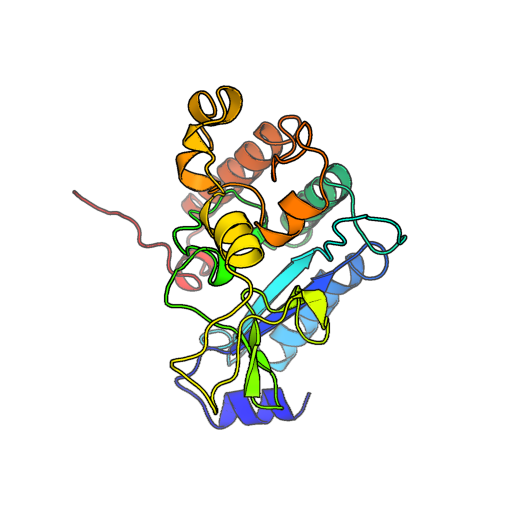A CA 1
ATOM 1403 C C . LYS A 1 175 ? 0.668 0.055 17.841 1.00 81.38 175 LYS A C 1
ATOM 1405 O O . LYS A 1 175 ? 0.665 -0.271 19.022 1.00 81.38 175 LYS A O 1
ATOM 1410 N N . VAL A 1 176 ? 1.529 -0.459 16.962 1.00 82.81 176 VAL A N 1
ATOM 1411 C CA . VAL A 1 176 ? 2.551 -1.464 17.309 1.00 82.81 176 VAL A CA 1
ATOM 1412 C C . VAL A 1 176 ? 3.978 -0.916 17.255 1.00 82.81 176 VAL A C 1
ATOM 1414 O O . VAL A 1 176 ? 4.907 -1.575 17.714 1.00 82.81 176 VAL A O 1
ATOM 1417 N N . THR A 1 177 ? 4.167 0.291 16.720 1.00 81.50 177 THR A N 1
ATOM 1418 C CA . THR A 1 177 ? 5.461 0.972 16.650 1.00 81.50 177 THR A CA 1
ATOM 1419 C C . THR A 1 177 ? 5.668 1.882 17.870 1.00 81.50 177 THR A C 1
ATOM 1421 O O . THR A 1 177 ? 4.798 2.706 18.169 1.00 81.50 177 THR A O 1
ATOM 1424 N N . PRO A 1 178 ? 6.829 1.811 18.555 1.00 82.12 178 PRO A N 1
ATOM 1425 C CA . PRO A 1 178 ? 7.162 2.711 19.659 1.00 82.12 178 PRO A CA 1
ATOM 1426 C C . PRO A 1 178 ? 6.998 4.188 19.284 1.00 82.12 178 PRO A C 1
ATOM 1428 O O . PRO A 1 178 ? 7.408 4.593 18.198 1.00 82.12 178 PRO A O 1
ATOM 1431 N N . LYS A 1 179 ? 6.456 5.017 20.191 1.00 78.25 179 LYS A N 1
ATOM 1432 C CA . LYS A 1 179 ? 6.138 6.440 19.927 1.00 78.25 179 LYS A CA 1
ATOM 1433 C C . LYS A 1 179 ? 7.315 7.255 19.374 1.00 78.25 179 LYS A C 1
ATOM 1435 O O . LYS A 1 179 ? 7.121 8.160 18.570 1.00 78.25 179 LYS A O 1
ATOM 1440 N N . ASN A 1 180 ? 8.542 6.934 19.778 1.00 77.69 180 ASN A N 1
ATOM 1441 C CA . ASN A 1 180 ? 9.759 7.596 19.303 1.00 77.69 180 ASN A CA 1
ATOM 1442 C C . ASN A 1 180 ? 10.202 7.168 17.889 1.00 77.69 180 ASN A C 1
ATOM 1444 O O . ASN A 1 180 ? 11.114 7.789 17.350 1.00 77.69 180 ASN A O 1
ATOM 1448 N N . ASN A 1 181 ? 9.559 6.160 17.290 1.00 77.56 181 ASN A N 1
ATOM 1449 C CA . ASN A 1 181 ? 9.910 5.576 15.993 1.00 77.56 181 ASN A CA 1
ATOM 1450 C C . ASN A 1 181 ? 8.739 5.563 14.987 1.00 77.56 181 ASN A C 1
ATOM 1452 O O . ASN A 1 181 ? 8.728 4.781 14.046 1.00 77.56 181 ASN A O 1
ATOM 1456 N N . GLN A 1 182 ? 7.732 6.423 15.168 1.00 80.44 182 GLN A N 1
ATOM 1457 C CA . GLN A 1 182 ? 6.534 6.481 14.309 1.00 80.44 182 GLN A CA 1
ATOM 1458 C C . GLN A 1 182 ? 6.707 7.345 13.043 1.00 80.44 182 GLN A C 1
ATOM 1460 O O . GLN A 1 182 ? 5.723 7.798 12.451 1.00 80.44 182 GLN A O 1
ATOM 1465 N N . CYS A 1 183 ? 7.947 7.598 12.618 1.00 82.31 183 CYS A N 1
ATOM 1466 C CA . CYS A 1 183 ? 8.222 8.254 11.344 1.00 82.31 183 CYS A CA 1
ATOM 1467 C C . CYS A 1 183 ? 8.247 7.193 10.231 1.00 82.31 183 CYS A C 1
ATOM 1469 O O . CYS A 1 183 ? 9.006 6.233 10.351 1.00 82.31 183 CYS A O 1
ATOM 1471 N N . PRO A 1 184 ? 7.457 7.334 9.150 1.00 79.00 184 PRO A N 1
ATOM 1472 C CA . PRO A 1 184 ? 7.474 6.366 8.050 1.00 79.00 184 PRO A CA 1
ATOM 1473 C C . PRO A 1 184 ? 8.738 6.465 7.186 1.00 79.00 184 PRO A C 1
ATOM 1475 O O . PRO A 1 184 ? 9.015 5.557 6.409 1.00 79.00 184 PRO A O 1
ATOM 1478 N N . TYR A 1 185 ? 9.500 7.552 7.327 1.00 78.81 185 TYR A N 1
ATOM 1479 C CA . TYR A 1 185 ? 10.759 7.773 6.629 1.00 78.81 185 TYR A CA 1
ATOM 1480 C C . TYR A 1 185 ? 11.915 7.772 7.625 1.00 78.81 185 TYR A C 1
ATOM 1482 O O . TYR A 1 185 ? 11.838 8.397 8.684 1.00 78.81 185 TYR A O 1
ATOM 1490 N N . ASP A 1 186 ? 13.011 7.115 7.265 1.00 77.69 186 ASP A N 1
ATOM 1491 C CA . ASP A 1 186 ? 14.275 7.286 7.974 1.00 77.69 186 ASP A CA 1
ATOM 1492 C C . ASP A 1 186 ? 14.980 8.518 7.400 1.00 77.69 186 ASP A C 1
ATOM 1494 O O . ASP A 1 186 ? 15.342 8.550 6.220 1.00 77.69 186 ASP A O 1
ATOM 1498 N N . SER A 1 187 ? 15.157 9.543 8.240 1.00 75.81 187 SER A N 1
ATOM 1499 C CA . SER A 1 187 ? 15.715 10.833 7.831 1.00 75.81 187 SER A CA 1
ATOM 1500 C C . SER A 1 187 ? 17.105 10.720 7.213 1.00 75.81 187 SER A C 1
ATOM 1502 O O . SER A 1 187 ? 17.484 11.580 6.430 1.00 75.81 187 SER A O 1
ATOM 1504 N N . LYS A 1 188 ? 17.845 9.649 7.525 1.00 78.94 188 LYS A N 1
ATOM 1505 C CA . LYS A 1 188 ? 19.183 9.393 6.977 1.00 78.94 188 LYS A CA 1
ATOM 1506 C C . LYS A 1 188 ? 19.190 9.121 5.474 1.00 78.94 188 LYS A C 1
ATOM 1508 O O . LYS A 1 188 ? 20.248 9.225 4.869 1.00 78.94 188 LYS A O 1
ATOM 1513 N N . TYR A 1 189 ? 18.055 8.739 4.889 1.00 78.62 189 TYR A N 1
ATOM 1514 C CA . TYR A 1 189 ? 17.971 8.365 3.474 1.00 78.62 189 TYR A CA 1
ATOM 1515 C C . TYR A 1 189 ? 17.107 9.313 2.643 1.00 78.62 189 TYR A C 1
ATOM 1517 O O . TYR A 1 189 ? 16.935 9.076 1.450 1.00 78.62 189 TYR A O 1
ATOM 1525 N N . ILE A 1 190 ? 16.568 10.382 3.241 1.00 79.19 190 ILE A N 1
ATOM 1526 C CA . ILE A 1 190 ? 15.740 11.348 2.509 1.00 79.19 190 ILE A CA 1
ATOM 1527 C C . ILE A 1 190 ? 16.542 11.983 1.368 1.00 79.19 190 ILE A C 1
ATOM 1529 O O . ILE A 1 190 ? 16.046 12.022 0.247 1.00 79.19 190 ILE A O 1
ATOM 1533 N N . ASP A 1 191 ? 17.788 12.391 1.615 1.00 81.62 191 ASP A N 1
ATOM 1534 C CA . ASP A 1 191 ? 18.630 13.018 0.589 1.00 81.62 191 ASP A CA 1
ATOM 1535 C C . ASP A 1 191 ? 18.878 12.078 -0.595 1.00 81.62 191 ASP A C 1
ATOM 1537 O O . ASP A 1 191 ? 18.717 12.477 -1.743 1.00 81.62 191 ASP A O 1
ATOM 1541 N N . SER A 1 192 ? 19.156 10.796 -0.334 1.00 78.69 192 SER A N 1
ATOM 1542 C CA . SER A 1 192 ? 19.320 9.791 -1.394 1.00 78.69 192 SER A CA 1
ATOM 1543 C C . SER A 1 192 ? 18.040 9.575 -2.205 1.00 78.69 192 SER A C 1
ATOM 1545 O O . SER A 1 192 ? 18.106 9.349 -3.409 1.00 78.69 192 SER A O 1
ATOM 1547 N N . ILE A 1 193 ? 16.868 9.636 -1.564 1.00 77.12 193 ILE A N 1
ATOM 1548 C CA . ILE A 1 193 ? 15.576 9.545 -2.260 1.00 77.12 193 ILE A CA 1
ATOM 1549 C C . ILE A 1 193 ? 15.378 10.763 -3.169 1.00 77.12 193 ILE A C 1
ATOM 1551 O O . ILE A 1 193 ? 14.936 10.612 -4.307 1.00 77.12 193 ILE A O 1
ATOM 1555 N N . LEU A 1 194 ? 15.697 11.961 -2.671 1.00 80.38 194 LEU A N 1
ATOM 1556 C CA . LEU A 1 194 ? 15.582 13.210 -3.423 1.00 80.38 194 LEU A CA 1
ATOM 1557 C C . LEU A 1 194 ? 16.572 13.272 -4.593 1.00 80.38 194 LEU A C 1
ATOM 1559 O O . LEU A 1 194 ? 16.208 13.761 -5.657 1.00 80.38 194 LEU A O 1
ATOM 1563 N N . GLU A 1 195 ? 17.778 12.735 -4.430 1.00 82.19 195 GLU A N 1
ATOM 1564 C CA . GLU A 1 195 ? 18.775 12.622 -5.498 1.00 82.19 195 GLU A CA 1
ATOM 1565 C C . GLU A 1 195 ? 18.285 11.706 -6.627 1.00 82.19 195 GLU A C 1
ATOM 1567 O O . GLU A 1 195 ? 18.263 12.119 -7.783 1.00 82.19 195 GLU A O 1
ATOM 1572 N N . ILE A 1 196 ? 17.776 10.511 -6.298 1.00 77.00 196 ILE A N 1
ATOM 1573 C CA . ILE A 1 196 ? 17.199 9.600 -7.301 1.00 77.00 196 ILE A CA 1
ATOM 1574 C C . ILE A 1 196 ? 16.012 10.270 -8.018 1.00 77.00 196 ILE A C 1
ATOM 1576 O O . ILE A 1 196 ? 15.872 10.152 -9.234 1.00 77.00 196 ILE A O 1
ATOM 1580 N N . LEU A 1 197 ? 15.156 11.000 -7.290 1.00 77.81 197 LEU A N 1
ATOM 1581 C CA . LEU A 1 197 ? 14.069 11.780 -7.900 1.00 77.81 197 LEU A CA 1
ATOM 1582 C C . LEU A 1 197 ? 14.586 12.833 -8.868 1.00 77.81 197 LEU A C 1
ATOM 1584 O O . LEU A 1 197 ? 14.047 12.964 -9.965 1.00 77.81 197 LEU A O 1
ATOM 1588 N N . TYR A 1 198 ? 15.601 13.585 -8.454 1.00 81.81 198 TYR A N 1
ATOM 1589 C CA . TYR A 1 198 ? 16.217 14.619 -9.266 1.00 81.81 198 TYR A CA 1
ATOM 1590 C C . TYR A 1 198 ? 16.774 14.020 -10.559 1.00 81.81 198 TYR A C 1
ATOM 1592 O O . TYR A 1 198 ? 16.420 14.496 -11.637 1.00 81.81 198 TYR A O 1
ATOM 1600 N N . GLU A 1 199 ? 17.555 12.942 -10.470 1.00 79.00 199 GLU A N 1
ATOM 1601 C CA . GLU A 1 199 ? 18.102 12.234 -11.632 1.00 79.00 199 GLU A CA 1
ATOM 1602 C C . GLU A 1 199 ? 16.994 11.759 -12.576 1.00 79.00 199 GLU A C 1
ATOM 1604 O O . GLU A 1 199 ? 17.076 11.985 -13.783 1.00 79.00 199 GLU A O 1
ATOM 1609 N N . ILE A 1 200 ? 15.927 11.157 -12.039 1.00 73.12 200 ILE A N 1
ATOM 1610 C CA . ILE A 1 200 ? 14.781 10.702 -12.834 1.00 73.12 200 ILE A CA 1
ATOM 1611 C C . ILE A 1 200 ? 14.108 11.875 -13.552 1.00 73.12 200 ILE A C 1
ATOM 1613 O O . ILE A 1 200 ? 13.786 11.767 -14.735 1.00 73.12 200 ILE A O 1
ATOM 1617 N N . MET A 1 201 ? 13.865 12.980 -12.844 1.00 73.50 201 MET A N 1
ATOM 1618 C CA . MET A 1 201 ? 13.173 14.145 -13.396 1.00 73.50 201 MET A CA 1
ATOM 1619 C C . MET A 1 201 ? 13.986 14.825 -14.499 1.00 73.50 201 MET A C 1
ATOM 1621 O O . MET A 1 201 ? 13.402 15.210 -15.507 1.00 73.50 201 MET A O 1
ATOM 1625 N N . HIS A 1 202 ? 15.308 14.922 -14.342 1.00 73.94 202 HIS A N 1
ATOM 1626 C CA . HIS A 1 202 ? 16.193 15.512 -15.352 1.00 73.94 202 HIS A CA 1
ATOM 1627 C C . HIS A 1 202 ? 16.389 14.572 -16.548 1.00 73.94 202 HIS A C 1
ATOM 1629 O O . HIS A 1 202 ? 16.214 14.981 -17.691 1.00 73.94 202 HIS A O 1
ATOM 1635 N N . SER A 1 203 ? 16.604 13.275 -16.310 1.00 66.88 203 SER A N 1
ATOM 1636 C CA . SER A 1 203 ? 16.728 12.282 -17.393 1.00 66.88 203 SER A CA 1
ATOM 1637 C C . SER A 1 203 ? 15.444 12.155 -18.232 1.00 66.88 203 SER A C 1
ATOM 1639 O O . SER A 1 203 ? 15.486 11.819 -19.418 1.00 66.88 203 SER A O 1
ATOM 1641 N N . ALA A 1 204 ? 14.278 12.419 -17.630 1.00 57.28 204 ALA A N 1
ATOM 1642 C CA . ALA A 1 204 ? 12.989 12.452 -18.322 1.00 57.28 204 ALA A CA 1
ATOM 1643 C C . ALA A 1 204 ? 12.743 13.748 -19.118 1.00 57.28 204 ALA A C 1
ATOM 1645 O O . ALA A 1 204 ? 11.851 13.760 -19.962 1.00 57.28 204 ALA A O 1
ATOM 1646 N N . GLN A 1 205 ? 13.495 14.823 -18.862 1.00 49.81 205 GLN A N 1
ATOM 1647 C CA . GLN A 1 205 ? 13.462 16.045 -19.674 1.00 49.81 205 GLN A CA 1
ATOM 1648 C C . GLN A 1 205 ? 14.333 15.913 -20.930 1.00 49.81 205 GLN A C 1
ATOM 1650 O O . GLN A 1 205 ? 13.957 16.431 -21.978 1.00 49.81 205 GLN A O 1
ATOM 1655 N N . ASP A 1 206 ? 15.438 15.167 -20.847 1.00 42.00 206 ASP A N 1
ATOM 1656 C CA . ASP A 1 206 ? 16.365 14.959 -21.970 1.00 42.00 206 ASP A CA 1
ATOM 1657 C C . ASP A 1 206 ? 15.942 13.830 -22.921 1.00 42.00 206 ASP A C 1
ATOM 1659 O O . ASP A 1 206 ? 16.379 13.766 -24.072 1.00 42.00 206 ASP A O 1
ATOM 1663 N N . SER A 1 207 ? 15.077 12.924 -22.461 1.00 38.75 207 SER A N 1
ATOM 1664 C CA . SER A 1 207 ? 14.535 11.845 -23.279 1.00 38.75 207 SER A CA 1
ATOM 1665 C C . SER A 1 207 ? 13.058 12.089 -23.562 1.00 38.75 207 SER A C 1
ATOM 1667 O O . SER A 1 207 ? 12.224 12.057 -22.662 1.00 38.75 207 SER A O 1
ATOM 1669 N N . ASP A 1 208 ? 12.716 12.236 -24.842 1.00 36.59 208 ASP A N 1
ATOM 1670 C CA . ASP A 1 208 ? 11.350 12.242 -25.389 1.00 36.59 208 ASP A CA 1
ATOM 1671 C C . ASP A 1 208 ? 10.698 10.837 -25.259 1.00 36.59 208 ASP A C 1
ATOM 1673 O O . ASP A 1 208 ? 10.106 10.267 -26.179 1.00 36.59 208 ASP A O 1
ATOM 1677 N N . SER A 1 209 ? 10.910 10.185 -24.112 1.00 36.09 209 SER A N 1
ATOM 1678 C CA . SER A 1 209 ? 10.622 8.784 -23.878 1.00 36.09 209 SER A CA 1
ATOM 1679 C C . SER A 1 209 ? 9.221 8.624 -23.301 1.00 36.09 209 SER A C 1
ATOM 1681 O O . SER A 1 209 ? 8.766 9.325 -22.396 1.00 36.09 209 SER A O 1
ATOM 1683 N N . ALA A 1 210 ? 8.512 7.639 -23.841 1.00 35.97 210 ALA A N 1
ATOM 1684 C CA . ALA A 1 210 ? 7.120 7.296 -23.572 1.00 35.97 210 ALA A CA 1
ATOM 1685 C C . ALA A 1 210 ? 6.752 7.015 -22.089 1.00 35.97 210 ALA A C 1
ATOM 1687 O O . ALA A 1 210 ? 5.600 6.685 -21.801 1.00 35.97 210 ALA A O 1
ATOM 1688 N N . LEU A 1 211 ? 7.681 7.165 -21.140 1.00 39.38 211 LEU A N 1
ATOM 1689 C CA . LEU A 1 211 ? 7.481 6.980 -19.701 1.00 39.38 211 LEU A CA 1
ATOM 1690 C C . LEU A 1 211 ? 6.646 8.104 -19.058 1.00 39.38 211 LEU A C 1
ATOM 1692 O O . LEU A 1 211 ? 5.885 7.825 -18.131 1.00 39.38 211 LEU A O 1
ATOM 1696 N N . VAL A 1 212 ? 6.680 9.335 -19.593 1.00 36.72 212 VAL A N 1
ATOM 1697 C CA . VAL A 1 212 ? 5.807 10.443 -19.136 1.00 36.72 212 VAL A CA 1
ATOM 1698 C C . VAL A 1 212 ? 4.348 10.232 -19.573 1.00 36.72 212 VAL A C 1
ATOM 1700 O O . VAL A 1 212 ? 3.417 10.586 -18.851 1.00 36.72 212 VAL A O 1
ATOM 1703 N N . LYS A 1 213 ? 4.119 9.569 -20.715 1.00 33.03 213 LYS A N 1
ATOM 1704 C CA . LYS A 1 213 ? 2.766 9.298 -21.241 1.00 33.03 213 LYS A CA 1
ATOM 1705 C C . LYS A 1 213 ? 2.032 8.168 -20.504 1.00 33.03 213 LYS A C 1
ATOM 1707 O O . LYS A 1 213 ? 0.806 8.126 -20.551 1.00 33.03 213 LYS A O 1
ATOM 1712 N N . ALA A 1 214 ? 2.744 7.270 -19.816 1.00 35.28 214 ALA A N 1
ATOM 1713 C CA . ALA A 1 214 ? 2.158 6.063 -19.215 1.00 35.28 214 ALA A CA 1
ATOM 1714 C C . ALA A 1 214 ? 1.708 6.214 -17.752 1.00 35.28 214 ALA A C 1
ATOM 1716 O O . ALA A 1 214 ? 1.034 5.337 -17.216 1.00 35.28 214 ALA A O 1
ATOM 1717 N N . GLY A 1 215 ? 2.025 7.320 -17.087 1.00 33.97 215 GLY A N 1
ATOM 1718 C CA . GLY A 1 215 ? 1.472 7.595 -15.771 1.00 33.97 215 GLY A CA 1
ATOM 1719 C C . GLY A 1 215 ? 1.163 9.060 -15.685 1.00 33.97 215 GLY A C 1
ATOM 1720 O O . GLY A 1 215 ? 2.114 9.822 -15.623 1.00 33.97 215 GLY A O 1
ATOM 1721 N N . LYS A 1 216 ? -0.128 9.421 -15.639 1.00 30.17 216 LYS A N 1
ATOM 1722 C CA . LYS A 1 216 ? -0.642 10.754 -15.285 1.00 30.17 216 LYS A CA 1
ATOM 1723 C C . LYS A 1 216 ? 0.328 11.469 -14.333 1.00 30.17 216 LYS A C 1
ATOM 1725 O O . LYS A 1 216 ? 0.288 11.275 -13.119 1.00 30.17 216 LYS A O 1
ATOM 1730 N N . VAL A 1 217 ? 1.259 12.215 -14.906 1.00 32.72 217 VAL A N 1
ATOM 1731 C CA . VAL A 1 217 ? 1.856 13.390 -14.314 1.00 32.72 217 VAL A CA 1
ATOM 1732 C C . VAL A 1 217 ? 1.028 14.446 -15.004 1.00 32.72 217 VAL A C 1
ATOM 1734 O O . VAL A 1 217 ? 1.192 14.687 -16.198 1.00 32.72 217 VAL A O 1
ATOM 1737 N N . MET A 1 218 ? 0.026 14.974 -14.302 1.00 25.36 218 MET A N 1
ATOM 1738 C CA . MET A 1 218 ? -0.428 16.307 -14.661 1.00 25.36 218 MET A CA 1
ATOM 1739 C C . MET A 1 218 ? 0.828 17.166 -14.562 1.00 25.36 218 MET A C 1
ATOM 1741 O O . MET A 1 218 ? 1.303 17.440 -13.462 1.00 25.36 218 MET A O 1
ATOM 1745 N N . LEU A 1 219 ? 1.411 17.510 -15.709 1.00 25.72 219 LEU A N 1
ATOM 1746 C CA . LEU A 1 219 ? 2.173 18.738 -15.821 1.00 25.72 219 LEU A CA 1
ATOM 1747 C C . LEU A 1 219 ? 1.201 19.816 -15.343 1.00 25.72 219 LEU A C 1
ATOM 1749 O O . LEU A 1 219 ? 0.231 20.118 -16.039 1.00 25.72 219 LEU A O 1
ATOM 1753 N N . MET A 1 220 ? 1.391 20.312 -14.119 1.00 25.03 220 MET A N 1
ATOM 1754 C CA . MET A 1 220 ? 0.805 21.583 -13.708 1.00 25.03 220 MET A CA 1
ATOM 1755 C C . MET A 1 220 ? 1.495 22.655 -14.548 1.00 25.03 220 MET A C 1
ATOM 1757 O O . MET A 1 220 ? 2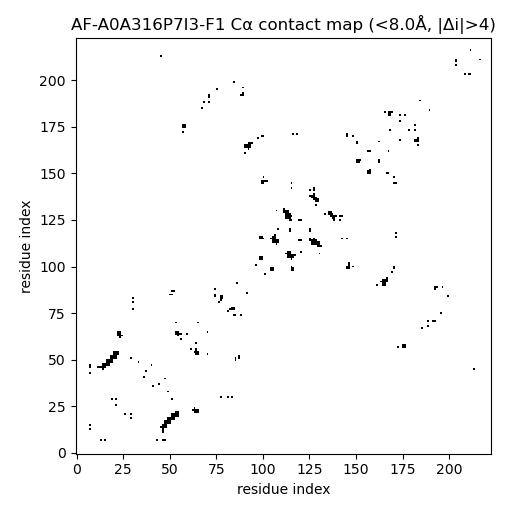.417 23.321 -14.097 1.00 25.03 220 MET A O 1
ATOM 1761 N N . ASN A 1 221 ? 1.079 22.762 -15.805 1.00 26.08 221 ASN A N 1
ATOM 1762 C CA . ASN A 1 221 ? 1.302 23.956 -16.583 1.00 26.08 221 ASN A CA 1
ATOM 1763 C C . ASN A 1 221 ? 0.189 24.929 -16.194 1.00 26.08 221 ASN A C 1
ATOM 1765 O O . ASN A 1 221 ? -0.984 24.673 -16.462 1.00 26.08 221 ASN A O 1
ATOM 1769 N N . ASN A 1 222 ? 0.621 26.030 -15.583 1.00 26.31 222 ASN A N 1
ATOM 1770 C CA . ASN A 1 222 ? -0.076 27.298 -15.391 1.00 26.31 222 ASN A CA 1
ATOM 1771 C C . ASN A 1 222 ? -1.285 27.301 -14.442 1.00 26.31 222 ASN A C 1
ATOM 1773 O O . ASN A 1 222 ? -2.425 27.084 -14.849 1.00 26.31 222 ASN A O 1
ATOM 1777 N N . LEU A 1 223 ? -1.007 27.704 -13.199 1.00 28.97 223 LEU A N 1
ATOM 1778 C CA . LEU A 1 223 ? -1.726 28.792 -12.531 1.00 28.97 223 LEU A CA 1
ATOM 1779 C C . LEU A 1 223 ? -0.695 29.814 -12.047 1.00 28.97 223 LEU A C 1
ATOM 1781 O O . LEU A 1 223 ? 0.342 29.359 -11.514 1.00 28.97 223 LEU A O 1
#

Solvent-accessible surface area (backbone atoms only — not comparable to full-atom values): 13709 Å² total; per-residue (Å²): 113,64,69,57,57,50,46,59,70,74,37,76,91,45,76,48,72,47,77,43,79,31,28,63,86,49,48,82,49,48,69,56,51,52,50,52,54,48,66,75,45,48,91,44,52,92,32,46,48,78,51,68,43,72,46,81,54,80,79,58,86,54,85,47,43,57,53,73,66,55,47,51,54,50,51,52,47,35,33,77,78,65,73,45,82,68,74,82,78,52,84,49,74,54,80,72,74,56,52,46,53,38,93,91,39,73,35,72,45,98,87,38,39,26,24,46,41,79,91,40,66,94,41,78,93,48,47,31,37,32,70,91,42,76,90,51,72,47,55,63,67,62,51,46,65,37,58,65,71,61,59,77,82,34,73,67,44,70,70,37,88,55,47,89,24,52,74,62,43,56,68,78,46,45,76,72,35,58,85,95,62,48,60,77,65,66,77,90,47,47,64,61,53,52,48,54,48,50,53,52,57,52,54,55,69,77,37,98,52,72,69,63,78,74,48,94,62,79,74,85,75,83,132
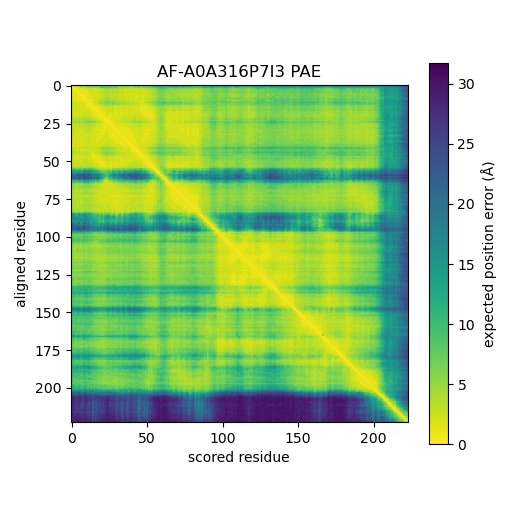
Radius of gyration: 20.4 Å; Cα contacts (8 Å, |Δi|>4): 225; chains: 1; bounding box: 48×46×50 Å

Nearest PDB structures (foldseek):
  5jwr-assembly1_A  TM=3.038E-01  e=1.221E+00  Thermosynechococcus vestitus BP-1
  5jwr-assembly2_C  TM=3.131E-01  e=1.564E+00  Thermosynechococcus vestitus BP-1
  6x61-assembly5_I  TM=2.870E-01  e=1.382E+00  Thermosynechococcus vestitus BP-1

Secondary structure (DSSP, 8-state):
-HHHHHHHHH-TTPPEEEEEEE-TTTTTHHHHHHHHHHHHTGGGTTTEEEEEEE---SS--STTPPPHHHHHHHHHHHHHHH----GGGS-----S--GGG-TT--EE-TTSEEESSGGGTT-GGG--EETTSTT----HHHHHHHHT--STT-HHHHT-TTHHHH--S-HHHHTTS-GGG--SS-GGGHHHHHHHHHHHHHHHHH---TTTTTS--------